Protein AF-A0A8S4BMF2-F1 (afdb_monomer)

Nearest PDB structures (foldseek):
  4xvi-assembly1_A  TM=9.694E-01  e=9.421E-15  Homo sapiens
  4xvl-assembly1_A  TM=9.703E-01  e=1.648E-14  Homo sapiens
  4xvk-assembly1_A  TM=9.754E-01  e=8.813E-14  Homo sapiens
  4xvm-assembly1_A  TM=9.542E-01  e=5.362E-14  Homo sapiens
  2xy7-assembly1_A  TM=9.551E-01  e=9.206E-10  Geobacillus stearothermophilus

Secondary structure (DSSP, 8-state):
---EEEEEEEEE-THHHHHHTTS--GGG--S---SS-HHHHHHHT----BPSS---SSS--------EEE-TT--EEE-TTTT-SSHHHHHHHHHHHHHHHHHHHHHHHHHHHHHHHHHHHHHSSS--EEEEEEETTEEEEEEEGGGHHHHHHHHHHHHHHTTEEGGGTEE-SSPPEEEEEEESSGGG-EE-PPP-

pLDDT: mean 71.67, std 24.54, range [22.42, 94.69]

InterPro domains:
  IPR001098 DNA-directed DNA polymerase, family A, palm domain [PF00476] (68-187)
  IPR001098 DNA-directed DNA polymerase, family A, palm domain [SM00482] (5-147)
  IPR002298 DNA polymerase A [PR00868] (67-78)
  IPR002298 DNA polymerase A [PR00868] (99-115)
  IPR002298 DNA polymerase A [PR00868] (130-143)
  IPR002298 DNA polymerase A [PTHR10133] (68-191)
  IPR043502 DNA/RNA polymerase superfamily [SSF56672] (67-189)

Structure (mmCIF, N/CA/C/O backbone):
data_AF-A0A8S4BMF2-F1
#
_entry.id   AF-A0A8S4BMF2-F1
#
loop_
_atom_site.group_PDB
_atom_site.id
_atom_site.type_symbol
_atom_site.label_atom_id
_atom_site.label_alt_id
_atom_site.label_comp_id
_atom_site.label_asym_id
_atom_site.label_entity_id
_atom_site.label_seq_id
_atom_site.pdbx_PDB_ins_code
_atom_site.Cartn_x
_atom_site.Cartn_y
_atom_site.Cartn_z
_atom_site.occupancy
_atom_site.B_iso_or_equiv
_atom_site.auth_seq_id
_atom_site.auth_comp_id
_atom_site.auth_asym_id
_atom_site.auth_atom_id
_atom_site.pdbx_PDB_model_num
ATOM 1 N N . MET A 1 1 ? -26.259 11.790 18.996 1.00 41.47 1 MET A N 1
ATOM 2 C CA . MET A 1 1 ? -25.241 11.862 17.927 1.00 41.47 1 MET A CA 1
ATOM 3 C C . MET A 1 1 ? -24.248 10.770 18.235 1.00 41.47 1 MET A C 1
ATOM 5 O O . MET A 1 1 ? -23.835 10.706 19.383 1.00 41.47 1 MET A O 1
ATOM 9 N N . LEU A 1 2 ? -23.964 9.876 17.291 1.00 53.25 2 LEU A N 1
ATOM 10 C CA . LEU A 1 2 ? -22.880 8.914 17.481 1.00 53.25 2 LEU A CA 1
ATOM 11 C C . LEU A 1 2 ? -21.578 9.716 17.474 1.00 53.25 2 LEU A C 1
ATOM 13 O O . LEU A 1 2 ? -21.369 10.536 16.577 1.00 53.25 2 LEU A O 1
ATOM 17 N N . GLU A 1 3 ? -20.780 9.576 18.526 1.00 78.44 3 GLU A N 1
ATOM 18 C CA . GLU A 1 3 ? -19.452 10.169 18.553 1.00 78.44 3 GLU A CA 1
ATOM 19 C C . GLU A 1 3 ? -18.523 9.301 17.705 1.00 78.44 3 GLU A C 1
ATOM 21 O O . GLU A 1 3 ? -18.436 8.088 17.904 1.00 78.44 3 GLU A O 1
ATOM 26 N N . ASN A 1 4 ? -17.858 9.934 16.740 1.00 82.25 4 ASN A N 1
ATOM 27 C CA . ASN A 1 4 ? -16.910 9.275 15.855 1.00 82.25 4 ASN A CA 1
ATOM 28 C C . ASN A 1 4 ? -15.485 9.718 16.189 1.00 82.25 4 ASN A C 1
ATOM 30 O O . ASN A 1 4 ? -15.237 10.858 16.604 1.00 82.25 4 ASN A O 1
ATOM 34 N N . SER A 1 5 ? -14.548 8.819 15.920 1.00 85.12 5 SER A N 1
ATOM 35 C CA . SER A 1 5 ? -13.113 9.045 16.001 1.00 85.12 5 SER A CA 1
ATOM 36 C C . SER A 1 5 ? -12.443 8.626 14.697 1.00 85.12 5 SER A C 1
ATOM 38 O O . SER A 1 5 ? -12.937 7.789 13.938 1.00 85.12 5 SER A O 1
ATOM 40 N N . TYR A 1 6 ? -11.289 9.220 14.428 1.00 87.25 6 TYR A N 1
ATOM 41 C CA . TYR A 1 6 ? -10.480 8.882 13.270 1.00 87.25 6 TYR A CA 1
ATOM 42 C C . TYR A 1 6 ? -9.471 7.794 13.623 1.00 87.25 6 TYR A C 1
ATOM 44 O O . TYR A 1 6 ? -8.856 7.860 14.686 1.00 87.25 6 TYR A O 1
ATOM 52 N N . VAL A 1 7 ? -9.263 6.836 12.718 1.00 83.25 7 VAL A N 1
ATOM 53 C CA . VAL A 1 7 ? -8.240 5.783 12.827 1.00 83.25 7 VAL A CA 1
ATOM 54 C C . VAL A 1 7 ? -7.275 5.886 11.646 1.00 83.25 7 VAL A C 1
ATOM 56 O O . VAL A 1 7 ? -7.704 5.942 10.492 1.00 83.25 7 VAL A O 1
ATOM 59 N N . TRP A 1 8 ? -5.975 5.912 11.944 1.00 82.50 8 TRP A N 1
ATOM 60 C CA . TRP A 1 8 ? -4.886 6.195 11.007 1.00 82.50 8 TRP A CA 1
ATOM 61 C C . TRP A 1 8 ? -3.801 5.112 11.046 1.00 82.50 8 TRP A C 1
ATOM 63 O O . TRP A 1 8 ? -2.830 5.238 11.798 1.00 82.50 8 TRP A O 1
ATOM 73 N N . PRO A 1 9 ? -3.944 4.016 10.286 1.00 78.81 9 PRO A N 1
ATOM 74 C CA . PRO A 1 9 ? -2.841 3.101 10.025 1.00 78.81 9 PRO A CA 1
ATOM 75 C C . PRO A 1 9 ? -1.790 3.698 9.075 1.00 78.81 9 PRO A C 1
ATOM 77 O O . PRO A 1 9 ? -2.123 4.272 8.034 1.00 78.81 9 PRO A O 1
ATOM 80 N N . SER A 1 10 ? -0.516 3.459 9.383 1.00 80.69 10 SER A N 1
ATOM 81 C CA . SER A 1 10 ? 0.629 3.765 8.520 1.00 80.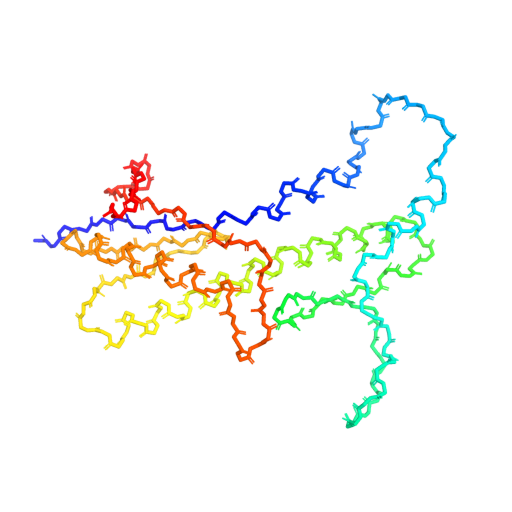69 10 SER A CA 1
ATOM 82 C C . SER A 1 10 ? 1.528 2.533 8.373 1.00 80.69 10 SER A C 1
ATOM 84 O O . SER A 1 10 ? 1.835 1.840 9.349 1.00 80.69 10 SER A O 1
ATOM 86 N N . LEU A 1 11 ? 1.915 2.211 7.133 1.00 73.69 11 LEU A N 1
ATOM 87 C CA . LEU A 1 11 ? 2.848 1.120 6.843 1.00 73.69 11 LEU A CA 1
ATOM 88 C C . LEU A 1 11 ? 4.284 1.605 7.015 1.00 73.69 11 LEU A C 1
ATOM 90 O O . LEU A 1 11 ? 4.800 2.355 6.189 1.00 73.69 11 LEU A O 1
ATOM 94 N N . GLU A 1 12 ? 4.996 1.076 8.009 1.00 63.88 12 GLU A N 1
ATOM 95 C CA . GLU A 1 12 ? 6.435 1.312 8.128 1.00 63.88 12 GLU A CA 1
ATOM 96 C C . GLU A 1 12 ? 7.193 0.421 7.137 1.00 63.88 12 GLU A C 1
ATOM 98 O O . GLU A 1 12 ? 7.782 -0.611 7.474 1.00 63.88 12 GLU A O 1
ATOM 103 N N . VAL A 1 13 ? 7.201 0.817 5.865 1.00 57.41 13 VAL A N 1
ATOM 104 C CA . VAL A 1 13 ? 7.993 0.117 4.856 1.00 57.41 13 VAL A CA 1
ATOM 105 C C . VAL A 1 13 ? 9.460 0.544 5.002 1.00 57.41 13 VAL A C 1
ATOM 107 O O . VAL A 1 13 ? 9.935 1.468 4.337 1.00 57.41 13 VAL A O 1
ATOM 110 N N . LEU A 1 14 ? 10.222 -0.191 5.825 1.00 49.47 14 LEU A N 1
ATOM 111 C CA . LEU A 1 14 ? 11.682 -0.039 6.038 1.00 49.47 14 LEU A CA 1
ATOM 112 C C . LEU A 1 14 ? 12.527 -0.049 4.742 1.00 49.47 14 LEU A C 1
ATOM 114 O O . LEU A 1 14 ? 13.730 0.225 4.757 1.00 49.47 14 LEU A O 1
ATOM 118 N N . LEU A 1 15 ? 11.905 -0.341 3.600 1.00 48.09 15 LEU A N 1
ATOM 119 C CA . LEU A 1 15 ? 12.511 -0.325 2.277 1.00 48.09 15 LEU A CA 1
ATOM 120 C C . LEU A 1 15 ? 12.999 1.075 1.864 1.00 48.09 15 LEU A C 1
ATOM 122 O O . LEU A 1 15 ? 13.952 1.155 1.097 1.00 48.09 15 LEU A O 1
ATOM 126 N N . TYR A 1 16 ? 12.417 2.170 2.370 1.00 46.66 16 TYR A N 1
ATOM 127 C CA . TYR A 1 16 ? 12.803 3.531 1.962 1.00 46.66 16 TYR A CA 1
ATOM 128 C C . TYR A 1 16 ? 14.200 3.952 2.459 1.00 46.66 16 TYR A C 1
ATOM 130 O O . TYR A 1 16 ? 15.009 4.453 1.668 1.00 46.66 16 TYR A O 1
ATOM 138 N N . SER A 1 17 ? 14.526 3.700 3.732 1.00 36.31 17 SER A N 1
ATOM 139 C CA . SER A 1 17 ? 15.773 4.174 4.363 1.00 36.31 17 SER A CA 1
ATOM 140 C C . SER A 1 17 ? 17.022 3.444 3.864 1.00 36.31 17 SER A C 1
ATOM 142 O O . SER A 1 17 ? 18.056 4.066 3.630 1.00 36.31 17 SER A O 1
ATOM 144 N N . PHE A 1 18 ? 16.930 2.135 3.613 1.00 34.88 18 PHE A N 1
ATOM 145 C CA . PHE A 1 18 ? 18.051 1.351 3.073 1.00 34.88 18 PHE A CA 1
ATOM 146 C C . PHE A 1 18 ? 18.427 1.764 1.636 1.00 34.88 18 PHE A C 1
ATOM 148 O O . PHE A 1 18 ? 19.550 1.555 1.166 1.00 34.88 18 PHE A O 1
ATOM 155 N N . TRP A 1 19 ? 17.471 2.348 0.913 1.00 41.62 19 TRP A N 1
ATOM 156 C CA . TRP A 1 19 ? 17.530 2.475 -0.536 1.00 41.62 19 TRP A CA 1
ATOM 157 C C . TRP A 1 19 ? 17.883 3.902 -0.981 1.00 41.62 19 TRP A C 1
ATOM 159 O O . TRP A 1 19 ? 18.748 4.072 -1.848 1.00 41.62 19 TRP A O 1
ATOM 169 N N . PHE A 1 20 ? 17.329 4.938 -0.339 1.00 37.53 20 PHE A N 1
ATOM 170 C CA . PHE A 1 20 ? 17.675 6.337 -0.643 1.00 37.53 20 PHE A CA 1
ATOM 171 C C . PHE A 1 20 ? 19.153 6.667 -0.367 1.00 37.53 20 PHE A C 1
ATOM 173 O O . PHE A 1 20 ? 19.752 7.464 -1.092 1.00 37.53 20 PHE A O 1
ATOM 180 N N . ASP A 1 21 ? 19.784 5.981 0.589 1.00 33.12 21 ASP A N 1
ATOM 181 C CA . ASP A 1 21 ? 21.208 6.153 0.910 1.00 33.12 21 ASP A CA 1
ATOM 182 C C . ASP A 1 21 ? 22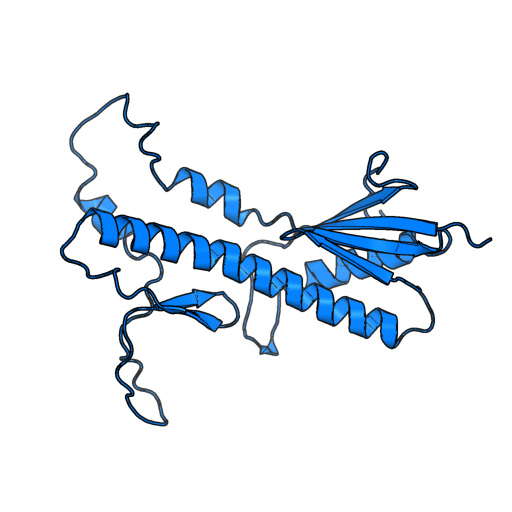.155 5.555 -0.158 1.00 33.12 21 ASP A C 1
ATOM 184 O O . ASP A 1 21 ? 23.345 5.881 -0.228 1.00 33.12 21 ASP A O 1
ATOM 188 N N . SER A 1 22 ? 21.631 4.709 -1.054 1.00 33.00 22 SER A N 1
ATOM 189 C CA . SER A 1 22 ? 22.401 4.070 -2.132 1.00 33.00 22 SER A CA 1
ATOM 190 C C . SER A 1 22 ? 22.455 4.889 -3.431 1.00 33.00 22 SER A C 1
ATOM 192 O O . SER A 1 22 ? 23.259 4.579 -4.319 1.00 33.00 22 SER A O 1
ATOM 194 N N . CYS A 1 23 ? 21.653 5.953 -3.555 1.00 30.00 23 CYS A N 1
ATOM 195 C CA . CYS A 1 23 ? 21.658 6.837 -4.718 1.00 30.00 23 CYS A CA 1
ATOM 196 C C . CYS A 1 23 ? 22.410 8.139 -4.387 1.00 30.00 23 CYS A C 1
ATOM 198 O O . CYS A 1 23 ? 21.915 8.950 -3.607 1.00 30.00 23 CYS A O 1
ATOM 200 N N . PRO A 1 24 ? 23.594 8.411 -4.975 1.00 30.22 24 PRO A N 1
ATOM 201 C CA . PRO A 1 24 ? 24.268 9.676 -4.735 1.00 30.22 24 PRO A CA 1
ATOM 202 C C . PRO A 1 24 ? 23.430 10.806 -5.347 1.00 30.22 24 PRO A C 1
ATOM 204 O O . PRO A 1 24 ? 23.275 10.916 -6.569 1.00 30.22 24 PRO A O 1
ATOM 207 N N . SER A 1 25 ? 22.869 11.651 -4.490 1.00 25.06 25 SER A N 1
ATOM 208 C CA . SER A 1 25 ? 22.363 12.960 -4.881 1.00 25.06 25 SER A CA 1
ATOM 209 C C . SER A 1 25 ? 23.521 13.803 -5.451 1.00 25.06 25 SER A C 1
ATOM 211 O O . SER A 1 25 ? 24.657 13.683 -4.976 1.00 25.06 25 SER A O 1
ATOM 213 N N . PRO A 1 26 ? 23.281 14.675 -6.453 1.00 29.30 26 PRO A N 1
ATOM 214 C CA . PRO A 1 26 ? 24.310 15.597 -6.956 1.00 29.30 26 PRO A CA 1
ATOM 215 C C . PRO A 1 26 ? 24.907 16.471 -5.840 1.00 29.30 26 PRO A C 1
ATOM 217 O O . PRO A 1 26 ? 26.074 16.848 -5.887 1.00 29.30 26 PRO A O 1
ATOM 220 N N . LEU A 1 27 ? 24.120 16.719 -4.791 1.00 28.41 27 LEU A N 1
ATOM 221 C CA . LEU A 1 27 ? 24.467 17.549 -3.641 1.00 28.41 27 LEU A CA 1
ATOM 222 C C . LEU A 1 27 ? 25.482 16.911 -2.673 1.00 28.41 27 LEU A C 1
ATOM 224 O O . LEU A 1 27 ? 26.035 17.620 -1.837 1.00 28.41 27 LEU A O 1
ATOM 228 N N . ARG A 1 28 ? 25.800 15.609 -2.789 1.00 28.58 28 ARG A N 1
ATOM 229 C CA . ARG A 1 28 ? 26.723 14.914 -1.860 1.00 28.58 28 ARG A CA 1
ATOM 230 C C . ARG A 1 28 ? 28.087 14.553 -2.461 1.00 28.58 28 ARG A C 1
ATOM 232 O O . ARG A 1 28 ? 28.791 13.696 -1.930 1.00 28.58 28 ARG A O 1
ATOM 239 N N . LEU A 1 29 ? 28.512 15.229 -3.534 1.00 27.50 29 LEU A N 1
ATOM 240 C CA . LEU A 1 29 ? 29.860 15.100 -4.111 1.00 27.50 29 LEU A CA 1
ATOM 241 C C . LEU A 1 29 ? 30.821 16.221 -3.671 1.00 27.50 29 LEU A C 1
ATOM 243 O O . LEU A 1 29 ? 31.528 16.822 -4.471 1.00 27.50 29 LEU A O 1
ATOM 247 N N . LYS A 1 30 ? 30.943 16.444 -2.361 1.00 31.64 30 LYS A N 1
ATOM 248 C CA . LYS A 1 30 ? 32.163 17.023 -1.777 1.00 31.64 30 LYS A CA 1
ATOM 249 C C . LYS A 1 30 ? 32.567 16.224 -0.543 1.00 31.64 30 LYS A C 1
ATOM 251 O O . LYS A 1 30 ? 32.231 16.600 0.571 1.00 31.64 30 LYS A O 1
ATOM 256 N N . LYS A 1 31 ? 33.303 15.125 -0.758 1.00 31.88 31 LYS A N 1
ATOM 257 C CA . LYS A 1 31 ? 34.533 14.743 -0.022 1.00 31.88 31 LYS A CA 1
ATOM 258 C C . LYS A 1 31 ? 34.932 13.278 -0.295 1.00 31.88 31 LYS A C 1
ATOM 260 O O . LYS A 1 31 ? 34.255 12.337 0.084 1.00 31.88 31 LYS A O 1
ATOM 265 N N . LYS A 1 32 ? 36.141 13.161 -0.860 1.00 29.62 32 LYS A N 1
ATOM 266 C CA . LYS A 1 32 ? 37.196 12.153 -0.625 1.00 29.62 32 LYS A CA 1
ATOM 267 C C . LYS A 1 32 ? 37.120 10.721 -1.223 1.00 29.62 32 LYS A C 1
ATOM 269 O O . LYS A 1 32 ? 36.311 9.878 -0.871 1.00 29.62 32 LYS A O 1
ATOM 274 N N . LYS A 1 33 ? 38.211 10.473 -1.974 1.00 30.55 33 LYS A N 1
ATOM 275 C CA . LYS A 1 33 ? 39.085 9.279 -2.094 1.00 30.55 33 LYS A CA 1
ATOM 276 C C . LYS A 1 33 ? 38.800 8.202 -3.167 1.00 30.55 33 LYS A C 1
ATOM 278 O O . LYS A 1 33 ? 38.098 7.217 -2.984 1.00 30.55 33 LYS A O 1
ATOM 283 N N . LYS A 1 34 ? 39.476 8.447 -4.303 1.00 34.03 34 LYS A N 1
ATOM 284 C CA . LYS A 1 34 ? 40.344 7.594 -5.153 1.00 34.03 34 LYS A CA 1
ATOM 285 C C . LYS A 1 34 ? 40.254 6.052 -5.046 1.00 34.03 34 LYS A C 1
ATOM 287 O O . LYS A 1 34 ? 40.495 5.454 -4.010 1.00 34.03 34 LYS A O 1
ATOM 292 N N . LYS A 1 35 ? 40.106 5.452 -6.240 1.00 34.47 35 LYS A N 1
ATOM 293 C CA . LYS A 1 35 ? 40.758 4.218 -6.740 1.00 34.47 35 LYS A CA 1
ATOM 294 C C . LYS A 1 35 ? 40.668 2.942 -5.870 1.00 34.47 35 LYS A C 1
ATOM 296 O O . LYS A 1 35 ? 41.677 2.439 -5.406 1.00 34.47 35 LYS A O 1
ATOM 301 N N . LYS A 1 36 ? 39.476 2.335 -5.781 1.00 29.64 36 LYS A N 1
ATOM 302 C CA . LYS A 1 36 ? 39.306 0.852 -5.715 1.00 29.64 36 LYS A CA 1
ATOM 303 C C . LYS A 1 36 ? 37.891 0.332 -6.044 1.00 29.64 36 LYS A C 1
ATOM 305 O O . LYS A 1 36 ? 37.659 -0.865 -6.066 1.00 29.64 36 LYS A O 1
ATOM 310 N N . LYS A 1 37 ? 36.940 1.209 -6.397 1.00 33.53 37 LYS A N 1
ATOM 311 C CA . LYS A 1 37 ? 35.506 0.877 -6.570 1.00 33.53 37 LYS A CA 1
ATOM 312 C C . LYS A 1 37 ? 35.044 0.518 -7.997 1.00 33.53 37 LYS A C 1
ATOM 314 O O . LYS A 1 37 ? 33.842 0.471 -8.238 1.00 33.53 37 LYS A O 1
ATOM 319 N N . LYS A 1 38 ? 35.934 0.293 -8.976 1.00 29.44 38 LYS A N 1
ATOM 320 C CA . LYS A 1 38 ? 35.500 0.080 -10.382 1.00 29.44 38 LYS A CA 1
ATOM 321 C C . LYS A 1 38 ? 34.983 -1.345 -10.661 1.00 29.44 38 LYS A C 1
ATOM 323 O O . LYS A 1 38 ? 34.037 -1.488 -11.428 1.00 29.44 38 LYS A O 1
ATOM 328 N N . LYS A 1 39 ? 35.529 -2.381 -10.006 1.00 27.36 39 LYS A N 1
ATOM 329 C CA . LYS A 1 39 ? 35.047 -3.775 -10.149 1.00 27.36 39 LYS A CA 1
ATOM 330 C C . LYS A 1 39 ? 33.807 -4.068 -9.292 1.00 27.36 39 LYS A C 1
ATOM 332 O O . LYS A 1 39 ? 32.910 -4.778 -9.729 1.00 27.36 39 LYS A O 1
ATOM 337 N N . GLU A 1 40 ? 33.697 -3.434 -8.129 1.00 30.44 40 GLU A N 1
ATOM 338 C CA . GLU A 1 40 ? 32.581 -3.642 -7.198 1.00 30.44 40 GLU A CA 1
ATOM 339 C C . GLU A 1 40 ? 31.310 -2.875 -7.601 1.00 30.44 40 GLU A C 1
ATOM 341 O O . GLU A 1 40 ? 30.202 -3.394 -7.472 1.00 30.44 40 GLU A O 1
ATOM 346 N N . LYS A 1 41 ? 31.456 -1.698 -8.235 1.00 31.36 41 LYS A N 1
ATOM 347 C CA . LYS A 1 41 ? 30.330 -0.991 -8.876 1.00 31.36 41 LYS A CA 1
ATOM 348 C C . LYS A 1 41 ? 29.705 -1.781 -10.032 1.00 31.36 41 LYS A C 1
ATOM 350 O O . LYS A 1 41 ? 28.499 -1.684 -10.222 1.00 31.36 41 LYS A O 1
ATOM 355 N N . LYS A 1 42 ? 30.486 -2.578 -10.778 1.00 29.23 42 LYS A N 1
ATOM 356 C CA . LYS A 1 42 ? 29.949 -3.449 -11.842 1.00 29.23 42 LYS A CA 1
ATOM 357 C C . LYS A 1 42 ? 29.157 -4.636 -11.279 1.00 29.23 42 LYS A C 1
ATOM 359 O O . LYS A 1 42 ? 28.154 -5.004 -11.875 1.00 29.23 42 LYS A O 1
ATOM 364 N N . LYS A 1 43 ? 29.549 -5.192 -10.124 1.00 28.44 43 LYS A N 1
ATOM 365 C CA . LYS A 1 43 ? 28.799 -6.281 -9.466 1.00 28.44 43 LYS A CA 1
ATOM 366 C C . LYS A 1 43 ? 27.510 -5.802 -8.781 1.00 28.44 43 LYS A C 1
ATOM 368 O O . LYS A 1 43 ? 26.524 -6.526 -8.822 1.00 28.44 43 LYS A O 1
ATOM 373 N N . LYS A 1 44 ? 27.478 -4.579 -8.230 1.00 32.34 44 LYS A N 1
ATOM 374 C CA . LYS A 1 44 ? 26.271 -3.996 -7.600 1.00 32.34 44 LYS A CA 1
ATOM 375 C C . LYS A 1 44 ? 25.225 -3.447 -8.582 1.00 32.34 44 LYS A C 1
ATOM 377 O O . LYS A 1 44 ? 24.094 -3.223 -8.179 1.00 32.34 44 LYS A O 1
ATOM 382 N N . LYS A 1 45 ? 25.560 -3.280 -9.868 1.00 33.84 45 LYS A N 1
ATOM 383 C CA . LYS A 1 45 ? 24.609 -2.875 -10.925 1.00 33.84 45 LYS A CA 1
ATOM 384 C C . LYS A 1 45 ? 23.800 -4.044 -11.518 1.00 33.84 45 LYS A C 1
ATOM 386 O O . LYS A 1 45 ? 23.204 -3.896 -12.575 1.00 33.84 45 LYS A O 1
ATOM 391 N N . LYS A 1 46 ? 23.745 -5.200 -10.845 1.00 34.41 46 LYS A N 1
ATOM 392 C CA . LYS A 1 46 ? 22.708 -6.223 -11.066 1.00 34.41 46 LYS A CA 1
ATOM 393 C C . LYS A 1 46 ? 21.486 -5.881 -10.211 1.00 34.41 46 LYS A C 1
ATOM 395 O O . LYS A 1 46 ? 21.132 -6.611 -9.296 1.00 34.41 46 LYS A O 1
ATOM 400 N N . MET A 1 47 ? 20.909 -4.710 -10.440 1.00 38.06 47 MET A N 1
ATOM 401 C CA . MET A 1 47 ? 19.711 -4.273 -9.735 1.00 38.06 47 MET A CA 1
ATOM 402 C C . MET A 1 47 ? 18.543 -4.533 -10.672 1.00 38.06 47 MET A C 1
ATOM 404 O O . MET A 1 47 ? 18.465 -3.882 -11.702 1.00 38.06 47 MET A O 1
ATOM 408 N N . CYS A 1 48 ? 17.766 -5.570 -10.358 1.00 41.94 48 CYS A N 1
ATOM 409 C CA . CYS A 1 48 ? 16.492 -5.992 -10.947 1.00 41.94 48 CYS A CA 1
ATOM 410 C C . CYS A 1 48 ? 16.065 -5.282 -12.249 1.00 41.94 48 CYS A C 1
ATOM 412 O O . CYS A 1 48 ? 15.056 -4.585 -12.279 1.00 41.94 48 CYS A O 1
ATOM 414 N N . PHE A 1 49 ? 16.805 -5.483 -13.339 1.00 40.56 49 PHE A N 1
ATOM 415 C CA . PHE A 1 49 ? 16.291 -5.229 -14.680 1.00 40.56 49 PHE A CA 1
ATOM 416 C C . PHE A 1 49 ? 15.773 -6.565 -15.196 1.00 40.56 49 PHE A C 1
ATOM 418 O O . PHE A 1 49 ? 16.557 -7.473 -15.475 1.00 40.56 49 PHE A O 1
ATOM 425 N N . VAL A 1 50 ? 14.450 -6.707 -15.261 1.00 40.31 50 VAL A N 1
ATOM 426 C CA . VAL A 1 50 ? 13.819 -7.836 -15.948 1.00 40.31 50 VAL A CA 1
ATOM 427 C C . VAL A 1 50 ? 13.892 -7.514 -17.439 1.00 40.31 50 VAL A C 1
ATOM 429 O O . VAL A 1 50 ? 13.426 -6.467 -17.881 1.00 40.31 50 VAL A O 1
ATOM 432 N N . GLY A 1 51 ? 14.617 -8.354 -18.176 1.00 36.69 51 GLY A N 1
ATOM 433 C CA . GLY A 1 51 ? 15.090 -8.060 -19.524 1.00 36.69 51 GLY A CA 1
ATOM 434 C C . GLY A 1 51 ? 14.003 -7.862 -20.584 1.00 36.69 51 GLY A C 1
ATOM 435 O O . GLY A 1 51 ? 12.824 -8.159 -20.399 1.00 36.69 51 GLY A O 1
ATOM 436 N N . ARG A 1 52 ? 14.460 -7.414 -21.758 1.00 43.12 52 ARG A N 1
ATOM 437 C CA . ARG A 1 52 ? 13.823 -7.674 -23.059 1.00 43.12 52 ARG A CA 1
ATOM 438 C C . ARG A 1 52 ? 13.668 -9.205 -23.164 1.00 43.12 52 ARG A C 1
ATOM 440 O O . ARG A 1 52 ? 14.674 -9.890 -23.029 1.00 43.12 52 ARG A O 1
ATOM 447 N N . LYS A 1 53 ? 12.435 -9.723 -23.273 1.00 32.16 53 LYS A N 1
ATOM 448 C CA . LYS A 1 53 ? 12.073 -11.160 -23.197 1.00 32.16 53 LYS A CA 1
ATOM 449 C C . LYS A 1 53 ? 13.185 -12.125 -23.666 1.00 32.16 53 LYS A C 1
ATOM 451 O O . LYS A 1 53 ? 13.453 -12.181 -24.856 1.00 32.16 53 LYS A O 1
ATOM 456 N N . GLU A 1 54 ? 13.673 -12.967 -22.754 1.00 32.88 54 GLU A N 1
ATOM 457 C CA . GLU A 1 54 ? 13.993 -14.384 -22.999 1.00 32.88 54 GLU A CA 1
ATOM 458 C C . GLU A 1 54 ? 13.710 -15.181 -21.711 1.00 32.88 54 GLU A C 1
ATOM 460 O O . GLU A 1 54 ? 14.598 -15.529 -20.940 1.00 32.88 54 GLU A O 1
ATOM 465 N N . THR A 1 55 ? 12.434 -15.467 -21.454 1.00 25.78 55 THR A N 1
ATOM 466 C CA . THR A 1 55 ? 12.019 -16.577 -20.586 1.00 25.78 55 THR A CA 1
ATOM 467 C C . THR A 1 55 ? 11.349 -17.615 -21.475 1.00 25.78 55 THR A C 1
ATOM 469 O O . THR A 1 55 ? 10.198 -17.483 -21.885 1.00 25.78 55 THR A O 1
ATOM 472 N N . LYS A 1 56 ? 12.117 -18.643 -21.841 1.00 26.23 56 LYS A N 1
ATOM 473 C CA . LYS A 1 56 ? 11.672 -19.783 -22.643 1.00 26.23 56 LYS A CA 1
ATOM 474 C C . LYS A 1 56 ? 10.941 -20.780 -21.740 1.00 26.23 56 LYS A C 1
ATOM 476 O O . LYS A 1 56 ? 11.525 -21.786 -21.368 1.00 26.23 56 LYS A O 1
ATOM 481 N N . GLN A 1 57 ? 9.683 -20.519 -21.390 1.00 26.20 57 GLN A N 1
ATOM 482 C CA . GLN A 1 57 ? 8.758 -21.553 -20.906 1.00 26.20 57 GLN A CA 1
ATOM 483 C C . GLN A 1 57 ? 7.320 -21.223 -21.341 1.00 26.20 57 GLN A C 1
ATOM 485 O O . GLN A 1 57 ? 6.730 -20.255 -20.885 1.00 26.20 57 GLN A O 1
ATOM 490 N N . ARG A 1 58 ? 6.828 -22.051 -22.277 1.00 27.08 58 ARG A N 1
ATOM 491 C CA . ARG A 1 58 ? 5.432 -22.355 -22.660 1.00 27.08 58 ARG A CA 1
ATOM 492 C C . ARG A 1 58 ? 4.434 -21.181 -22.742 1.00 27.08 58 ARG A C 1
ATOM 494 O O . ARG A 1 58 ? 3.873 -20.766 -21.741 1.00 27.08 58 ARG A O 1
ATOM 501 N N . GLY A 1 59 ? 4.099 -20.789 -23.977 1.00 25.66 59 GLY A N 1
ATOM 502 C CA . GLY A 1 59 ? 2.832 -20.117 -24.308 1.00 25.66 59 GLY A CA 1
ATOM 503 C C . GLY A 1 59 ? 2.936 -18.651 -24.753 1.00 25.66 59 GLY A C 1
ATOM 504 O O . GLY A 1 59 ? 3.009 -17.749 -23.934 1.00 25.66 59 GLY A O 1
ATOM 505 N N . SER A 1 60 ? 2.838 -18.446 -26.069 1.00 22.42 60 SER A N 1
ATOM 506 C CA . SER A 1 60 ? 2.454 -17.216 -26.790 1.00 22.42 60 SER A CA 1
ATOM 507 C C . SER A 1 60 ? 3.383 -15.984 -26.867 1.00 22.42 60 SER A C 1
ATOM 509 O O . SER A 1 60 ? 3.555 -15.185 -25.950 1.00 22.42 60 SER A O 1
ATOM 511 N N . MET A 1 61 ? 3.873 -15.825 -28.105 1.00 22.48 61 MET A N 1
ATOM 512 C CA . MET A 1 61 ? 4.089 -14.627 -28.932 1.00 22.48 61 MET A CA 1
ATOM 513 C C . MET A 1 61 ? 4.885 -13.429 -28.376 1.00 22.48 61 MET A C 1
ATOM 515 O O . MET A 1 61 ? 4.555 -12.734 -27.409 1.00 22.48 61 MET A O 1
ATOM 519 N N . ALA A 1 62 ? 5.975 -13.153 -29.092 1.00 33.03 62 ALA A N 1
ATOM 520 C CA . ALA A 1 62 ? 6.720 -11.912 -29.046 1.00 33.03 62 ALA A CA 1
ATOM 521 C C . ALA A 1 62 ? 5.865 -10.779 -29.631 1.00 33.03 62 ALA A C 1
ATOM 523 O O . ALA A 1 62 ? 5.459 -10.828 -30.785 1.00 33.03 62 ALA A O 1
ATOM 524 N N . VAL A 1 63 ? 5.629 -9.742 -28.832 1.00 29.70 63 VAL A N 1
ATOM 525 C CA . VAL A 1 63 ? 5.214 -8.423 -29.314 1.00 29.70 63 VAL A CA 1
ATOM 526 C C . VAL A 1 63 ? 6.333 -7.487 -28.871 1.00 29.70 63 VAL A C 1
ATOM 528 O O . VAL A 1 63 ? 6.809 -7.603 -27.741 1.00 29.70 63 VAL A O 1
ATOM 531 N N . GLY A 1 64 ? 6.861 -6.668 -29.777 1.00 41.22 64 GLY A N 1
ATOM 532 C CA . GLY A 1 64 ? 8.127 -5.952 -29.605 1.00 41.22 64 GLY A CA 1
ATOM 533 C C . GLY A 1 64 ? 8.089 -4.851 -28.547 1.00 41.22 64 GLY A C 1
ATOM 534 O O . GLY A 1 64 ? 7.832 -3.700 -28.873 1.00 41.22 64 GLY A O 1
ATOM 535 N N . VAL A 1 65 ? 8.384 -5.166 -27.282 1.00 44.25 65 VAL A N 1
ATOM 536 C CA . VAL A 1 65 ? 8.245 -4.182 -26.196 1.00 44.25 65 VAL A CA 1
ATOM 537 C C . VAL A 1 65 ? 9.590 -3.803 -25.583 1.00 44.25 65 VAL A C 1
ATOM 539 O O . VAL A 1 65 ? 10.379 -4.667 -25.203 1.00 44.25 65 VAL A O 1
ATOM 542 N N . GLY A 1 66 ? 9.836 -2.494 -25.488 1.00 60.66 66 GLY A N 1
ATOM 543 C CA . GLY A 1 66 ? 11.016 -1.900 -24.860 1.00 60.66 66 GLY A CA 1
ATOM 544 C C . GLY A 1 66 ? 11.194 -2.273 -23.385 1.00 60.66 66 GLY A C 1
ATOM 545 O O . GLY A 1 66 ? 10.374 -2.972 -22.780 1.00 60.66 66 GLY A O 1
ATOM 546 N N . TRP A 1 67 ? 12.293 -1.798 -22.803 1.00 77.75 67 TRP A N 1
ATOM 547 C CA . TRP A 1 67 ? 12.690 -2.114 -21.435 1.00 77.75 67 TRP A CA 1
ATOM 548 C C . TRP A 1 67 ? 11.623 -1.754 -20.403 1.00 77.75 67 TRP A C 1
ATOM 550 O O . TRP A 1 67 ? 10.921 -0.748 -20.529 1.00 77.75 67 TRP A O 1
ATOM 560 N N . TYR A 1 68 ? 11.495 -2.579 -19.366 1.00 85.19 68 TYR A N 1
ATOM 561 C CA . TYR A 1 68 ? 10.522 -2.367 -18.305 1.00 85.19 68 TYR A CA 1
ATOM 562 C C . TYR A 1 68 ? 11.010 -2.895 -16.960 1.00 85.19 68 TYR A C 1
ATOM 564 O O . TYR A 1 68 ? 11.949 -3.681 -16.876 1.00 85.19 68 TYR A O 1
ATOM 572 N N . VAL A 1 69 ? 10.331 -2.457 -15.908 1.00 86.31 69 VAL A N 1
ATOM 573 C CA . VAL A 1 69 ? 10.469 -2.978 -14.548 1.00 86.31 69 VAL A CA 1
ATOM 574 C C . VAL A 1 69 ? 9.101 -3.355 -13.994 1.00 86.31 69 VAL A C 1
ATOM 576 O O . VAL A 1 69 ? 8.076 -2.860 -14.474 1.00 86.31 69 VAL A O 1
ATOM 579 N N . LEU A 1 70 ? 9.097 -4.248 -13.009 1.00 87.12 70 LEU A N 1
ATOM 580 C CA . LEU A 1 70 ? 7.902 -4.758 -12.345 1.00 87.12 70 LEU A CA 1
ATOM 581 C C . LEU A 1 70 ? 7.935 -4.392 -10.857 1.00 87.12 70 LEU A C 1
ATOM 583 O O . LEU A 1 70 ? 9.012 -4.348 -10.261 1.00 87.12 70 LEU A O 1
ATOM 587 N N . SER A 1 71 ? 6.771 -4.144 -10.266 1.00 88.81 71 SER A N 1
ATOM 588 C CA . SER A 1 71 ? 6.584 -4.157 -8.811 1.00 88.81 71 SER A CA 1
ATOM 589 C C . SER A 1 71 ? 6.461 -5.596 -8.279 1.00 88.81 71 SER A C 1
ATOM 591 O O . SER A 1 71 ? 6.421 -6.546 -9.067 1.00 88.81 71 SER A O 1
ATOM 593 N N . ILE A 1 72 ? 6.362 -5.774 -6.955 1.00 85.38 72 ILE A N 1
ATOM 594 C CA . ILE A 1 72 ? 6.200 -7.105 -6.337 1.00 85.38 72 ILE A CA 1
ATOM 595 C C . ILE A 1 72 ? 4.931 -7.844 -6.788 1.00 85.38 72 ILE A C 1
ATOM 597 O O . ILE A 1 72 ? 4.956 -9.065 -6.853 1.00 85.38 72 ILE A O 1
ATOM 601 N N . MET A 1 73 ? 3.855 -7.129 -7.143 1.00 86.50 73 MET A N 1
ATOM 602 C CA . MET A 1 73 ? 2.608 -7.731 -7.645 1.00 86.50 73 MET A CA 1
ATOM 603 C C . MET A 1 73 ? 2.530 -7.738 -9.179 1.00 86.50 73 MET A C 1
ATOM 605 O O . MET A 1 73 ? 1.469 -7.948 -9.758 1.00 86.50 73 MET A O 1
ATOM 609 N N . GLY A 1 74 ? 3.648 -7.486 -9.869 1.00 85.88 74 GLY A N 1
ATOM 610 C CA . GLY A 1 74 ? 3.735 -7.618 -11.325 1.00 85.88 74 GLY A CA 1
ATOM 611 C C . GLY A 1 74 ? 3.239 -6.413 -12.129 1.00 85.88 74 GLY A C 1
ATOM 612 O O . GLY A 1 74 ? 3.159 -6.493 -13.358 1.00 85.88 74 GLY A O 1
ATOM 613 N N . ARG A 1 75 ? 2.958 -5.265 -11.498 1.00 89.19 75 ARG A N 1
ATOM 614 C CA . ARG A 1 75 ? 2.612 -4.037 -12.228 1.00 89.19 75 ARG A CA 1
ATOM 615 C C . ARG A 1 75 ? 3.823 -3.524 -12.996 1.00 89.19 75 ARG A C 1
ATOM 617 O O . ARG A 1 75 ? 4.914 -3.388 -12.448 1.00 89.19 75 ARG A O 1
ATOM 624 N N . ARG A 1 76 ? 3.629 -3.199 -14.274 1.00 89.88 76 ARG A N 1
ATOM 625 C CA . ARG A 1 76 ? 4.710 -2.853 -15.204 1.00 89.88 76 ARG A CA 1
ATOM 626 C C . ARG A 1 76 ? 4.890 -1.346 -15.373 1.00 89.88 76 ARG A C 1
ATOM 628 O O . ARG A 1 76 ? 3.924 -0.632 -15.625 1.00 89.88 76 ARG A O 1
ATOM 635 N N . ARG A 1 77 ? 6.145 -0.883 -15.367 1.00 88.69 77 ARG A N 1
ATOM 636 C CA . ARG A 1 77 ? 6.544 0.439 -15.877 1.00 88.69 77 ARG A CA 1
ATOM 637 C C . ARG A 1 77 ? 7.534 0.288 -17.018 1.00 88.69 77 ARG A C 1
ATOM 639 O O . ARG A 1 77 ? 8.608 -0.283 -16.846 1.00 88.69 77 ARG A O 1
ATOM 646 N N . THR A 1 78 ? 7.182 0.821 -18.180 1.00 90.44 78 THR A N 1
ATOM 647 C CA . THR A 1 78 ? 8.071 0.900 -19.342 1.00 90.44 78 THR A CA 1
ATOM 648 C C . THR A 1 78 ? 9.061 2.049 -19.188 1.00 90.44 78 THR A C 1
ATOM 650 O O . THR A 1 78 ? 8.697 3.141 -18.755 1.00 90.44 78 THR A O 1
ATOM 653 N N . LEU A 1 79 ? 10.312 1.805 -19.561 1.00 87.19 79 LEU A N 1
ATOM 654 C CA . LEU A 1 79 ? 11.422 2.748 -19.467 1.00 87.19 79 LEU A CA 1
ATOM 655 C C . LEU A 1 79 ? 12.170 2.770 -20.804 1.00 87.19 79 LEU A C 1
ATOM 657 O O . LEU A 1 79 ? 13.227 2.151 -20.926 1.00 87.19 79 LEU A O 1
ATOM 661 N N . PRO A 1 80 ? 11.632 3.469 -21.817 1.00 86.06 80 PRO A N 1
ATOM 662 C CA . PRO A 1 80 ? 12.203 3.456 -23.163 1.00 86.06 80 PRO A CA 1
ATOM 663 C C . PRO A 1 80 ? 13.630 4.018 -23.213 1.00 86.06 80 PRO A C 1
ATOM 665 O O . PRO A 1 80 ? 14.400 3.618 -24.069 1.00 86.06 80 PRO A O 1
ATOM 668 N N . ASN A 1 81 ? 14.002 4.892 -22.271 1.00 86.88 81 ASN A N 1
ATOM 669 C CA . ASN A 1 81 ? 15.290 5.593 -22.266 1.00 86.88 81 ASN A CA 1
ATOM 670 C C . ASN A 1 81 ? 16.404 4.881 -21.477 1.00 86.88 81 ASN A C 1
ATOM 672 O O . ASN A 1 81 ? 17.466 5.468 -21.266 1.00 86.88 81 ASN A O 1
ATOM 676 N N . ILE A 1 82 ? 16.192 3.653 -20.989 1.00 82.44 82 ILE A N 1
ATOM 677 C CA . ILE A 1 82 ? 17.185 2.980 -20.130 1.00 82.44 82 ILE A CA 1
ATOM 678 C C . ILE A 1 82 ? 18.461 2.574 -20.886 1.00 82.44 82 ILE A C 1
ATOM 680 O O . ILE A 1 82 ? 19.528 2.466 -20.286 1.00 82.44 82 ILE A O 1
ATOM 684 N N . ASP A 1 83 ? 18.366 2.370 -22.197 1.00 82.69 83 ASP A N 1
ATOM 685 C CA . ASP A 1 83 ? 19.485 2.083 -23.095 1.00 82.69 83 ASP A CA 1
ATOM 686 C C . ASP A 1 83 ? 19.883 3.298 -23.943 1.00 82.69 83 ASP A C 1
ATOM 688 O O . ASP A 1 83 ? 20.705 3.170 -24.850 1.00 82.69 83 ASP A O 1
ATOM 692 N N . SER A 1 84 ? 19.364 4.487 -23.610 1.00 84.00 84 SER A N 1
ATOM 693 C CA . SER A 1 84 ? 19.679 5.711 -24.340 1.00 84.00 84 SER A CA 1
ATOM 694 C C . SER A 1 84 ? 21.195 5.980 -24.348 1.00 84.00 84 SER A C 1
ATOM 696 O O . SER A 1 84 ? 21.869 5.810 -23.316 1.00 84.00 84 SER A O 1
ATOM 698 N N . PRO A 1 85 ? 21.761 6.406 -25.497 1.00 83.94 85 PRO A N 1
ATOM 699 C CA . PRO A 1 85 ? 23.145 6.867 -25.568 1.00 83.94 85 PRO A CA 1
ATOM 700 C C . PRO A 1 85 ? 23.346 8.169 -24.779 1.00 83.94 85 PRO A C 1
ATOM 702 O O . PRO A 1 85 ? 24.452 8.422 -24.296 1.00 83.94 85 PRO A O 1
ATOM 705 N N . ASP A 1 86 ? 22.280 8.955 -24.592 1.00 91.25 86 ASP A N 1
ATOM 706 C CA . ASP A 1 86 ? 22.288 10.144 -23.749 1.00 91.25 86 ASP A CA 1
ATOM 707 C C . ASP A 1 86 ? 22.430 9.746 -22.273 1.00 91.25 86 ASP A C 1
ATOM 709 O O . ASP A 1 86 ? 21.595 9.051 -21.680 1.00 91.25 86 ASP A O 1
ATOM 713 N N . TRP A 1 87 ? 23.520 10.210 -21.667 1.00 85.38 87 TRP A N 1
ATOM 714 C CA . TRP A 1 87 ? 23.840 9.928 -20.274 1.00 85.38 87 TRP A CA 1
ATOM 715 C C . TRP A 1 87 ? 22.765 10.428 -19.298 1.00 85.38 87 TRP A C 1
ATOM 717 O O . TRP A 1 87 ? 22.447 9.725 -18.336 1.00 85.38 87 TRP A O 1
ATOM 727 N N . GLY A 1 88 ? 22.219 11.623 -19.522 1.00 88.62 88 GLY A N 1
ATOM 728 C CA . GLY A 1 88 ? 21.206 12.237 -18.667 1.00 88.62 88 GLY A CA 1
ATOM 729 C C . GLY A 1 88 ? 19.894 11.461 -18.700 1.00 88.62 88 GLY A C 1
ATOM 730 O O . GLY A 1 88 ? 19.385 11.076 -17.642 1.00 88.62 88 GLY A O 1
ATOM 731 N N . LEU A 1 89 ? 19.404 11.144 -19.903 1.00 85.38 89 LEU A N 1
ATOM 732 C CA . LEU A 1 89 ? 18.177 10.358 -20.086 1.00 85.38 89 LEU A CA 1
ATOM 733 C C . LEU A 1 89 ? 18.304 8.960 -19.477 1.00 85.38 89 LEU A C 1
ATOM 735 O O . LEU A 1 89 ? 17.400 8.505 -18.769 1.00 85.38 89 LEU A O 1
ATOM 739 N N . ARG A 1 90 ? 19.454 8.305 -19.668 1.00 84.50 90 ARG A N 1
ATOM 740 C CA . ARG A 1 90 ? 19.719 6.997 -19.063 1.00 84.50 90 ARG A CA 1
ATOM 741 C C . ARG A 1 90 ? 19.746 7.059 -17.538 1.00 84.50 90 ARG A C 1
ATOM 743 O O . ARG A 1 90 ? 19.131 6.226 -16.878 1.00 84.50 90 ARG A O 1
ATOM 750 N N . MET A 1 91 ? 20.422 8.050 -16.955 1.00 80.38 91 MET A N 1
ATOM 751 C CA . MET A 1 91 ? 20.478 8.221 -15.497 1.00 80.38 91 MET A CA 1
ATOM 752 C C . MET A 1 91 ? 19.101 8.503 -14.888 1.00 80.38 91 MET A C 1
ATOM 754 O O . MET A 1 91 ? 18.798 8.018 -13.795 1.00 80.38 91 MET A O 1
ATOM 758 N N . GLN A 1 92 ? 18.260 9.271 -15.581 1.00 82.69 92 GLN A N 1
ATOM 759 C CA . GLN A 1 92 ? 16.882 9.510 -15.164 1.00 82.69 92 GLN A CA 1
ATOM 760 C C . GLN A 1 92 ? 16.057 8.219 -15.220 1.00 82.69 92 GLN A C 1
ATOM 762 O O . GLN A 1 92 ? 15.362 7.906 -14.254 1.00 82.69 92 GLN A O 1
ATOM 767 N N . ALA A 1 93 ? 16.171 7.443 -16.303 1.00 82.62 93 ALA A N 1
ATOM 768 C CA . ALA A 1 93 ? 15.492 6.157 -16.438 1.00 82.62 93 ALA A CA 1
ATOM 769 C C . ALA A 1 93 ? 15.935 5.156 -15.354 1.00 82.62 93 ALA A C 1
ATOM 771 O O . ALA A 1 93 ? 15.086 4.484 -14.770 1.00 82.62 93 ALA A O 1
ATOM 772 N N . GLU A 1 94 ? 17.231 5.113 -15.014 1.00 81.88 94 GLU A N 1
ATOM 773 C CA . GLU A 1 94 ? 17.750 4.297 -13.905 1.00 81.88 94 GLU A CA 1
ATOM 774 C C . GLU A 1 94 ? 17.104 4.698 -12.565 1.00 81.88 94 GLU A C 1
ATOM 776 O O . GLU A 1 94 ? 16.658 3.829 -11.819 1.00 81.88 94 GLU A O 1
ATOM 781 N N . ARG A 1 95 ? 16.980 6.001 -12.270 1.00 83.50 95 ARG A N 1
ATOM 782 C CA . ARG A 1 95 ? 16.308 6.491 -11.047 1.00 83.50 95 ARG A CA 1
ATOM 783 C C . ARG A 1 95 ? 14.816 6.162 -11.025 1.00 83.50 95 ARG A C 1
ATOM 785 O O . ARG A 1 95 ? 14.278 5.801 -9.983 1.00 83.50 95 ARG A O 1
ATOM 792 N N . GLN A 1 96 ? 14.143 6.272 -12.167 1.00 82.75 96 GLN A N 1
ATOM 793 C CA . GLN A 1 96 ? 12.724 5.939 -12.271 1.00 82.75 96 GLN A CA 1
ATOM 794 C C . GLN A 1 96 ? 12.466 4.444 -12.081 1.00 82.75 96 GLN A C 1
ATOM 796 O O . GLN A 1 96 ? 11.498 4.091 -11.415 1.00 82.75 96 GLN A O 1
ATOM 801 N N . ALA A 1 97 ? 13.322 3.581 -12.640 1.00 84.31 97 ALA A N 1
ATOM 802 C CA . ALA A 1 97 ? 13.242 2.127 -12.479 1.00 84.31 97 ALA A CA 1
ATOM 803 C C . ALA A 1 97 ? 13.208 1.739 -11.006 1.00 84.31 97 ALA A C 1
ATOM 805 O O . ALA A 1 97 ? 12.314 1.059 -10.516 1.00 84.31 97 ALA A O 1
ATOM 806 N N . VAL A 1 98 ? 14.196 2.268 -10.314 1.00 79.56 98 VAL A N 1
ATOM 807 C CA . VAL A 1 98 ? 14.444 2.124 -8.897 1.00 79.56 98 VAL A CA 1
ATOM 808 C C . VAL A 1 98 ? 13.267 2.590 -8.049 1.00 79.56 98 VAL A C 1
ATOM 810 O O . VAL A 1 98 ? 12.736 1.815 -7.254 1.00 79.56 98 VAL A O 1
ATOM 813 N N . ASN A 1 99 ? 12.832 3.835 -8.257 1.00 82.62 99 ASN A N 1
ATOM 814 C CA . ASN A 1 99 ? 11.758 4.417 -7.465 1.00 82.62 99 ASN A CA 1
ATOM 815 C C . ASN A 1 99 ? 10.465 3.645 -7.706 1.00 82.62 99 ASN A C 1
ATOM 817 O O . ASN A 1 99 ? 9.730 3.374 -6.766 1.00 82.62 99 ASN A O 1
ATOM 821 N N . PHE A 1 100 ? 10.219 3.225 -8.948 1.00 86.81 100 PHE A N 1
ATOM 822 C CA . PHE A 1 100 ? 9.040 2.444 -9.282 1.00 86.81 100 PHE A CA 1
ATOM 823 C C . PHE A 1 100 ? 9.009 1.085 -8.583 1.00 86.81 100 PHE A C 1
ATOM 825 O O . PHE A 1 100 ? 7.948 0.693 -8.114 1.00 86.81 100 PHE A O 1
ATOM 832 N N . VAL A 1 101 ? 10.133 0.373 -8.475 1.00 84.50 101 VAL A N 1
ATOM 833 C CA . VAL A 1 101 ? 10.147 -0.916 -7.764 1.00 84.50 101 VAL A CA 1
ATOM 834 C C . VAL A 1 101 ? 9.779 -0.721 -6.292 1.00 84.50 101 VAL A C 1
ATOM 836 O O . VAL A 1 101 ? 8.964 -1.476 -5.778 1.00 84.50 101 VAL A O 1
ATOM 839 N N . VAL A 1 102 ? 10.312 0.301 -5.621 1.00 81.19 102 VAL A N 1
ATOM 840 C CA . VAL A 1 102 ? 10.030 0.559 -4.195 1.00 81.19 102 VAL A CA 1
ATOM 841 C C . VAL A 1 102 ? 8.617 1.117 -3.999 1.00 81.19 102 VAL A C 1
ATOM 843 O O . VAL A 1 102 ? 7.778 0.485 -3.363 1.00 81.19 102 VAL A O 1
ATOM 846 N N . GLN A 1 103 ? 8.330 2.274 -4.600 1.00 84.19 103 GLN A N 1
ATOM 847 C CA . GLN A 1 103 ? 7.059 2.989 -4.446 1.00 84.19 103 GLN A CA 1
ATOM 848 C C . GLN A 1 103 ? 5.899 2.207 -5.049 1.00 84.19 103 GLN A C 1
ATOM 850 O O . GLN A 1 103 ? 4.797 2.192 -4.513 1.00 84.19 103 GLN A O 1
ATOM 855 N N . GLY A 1 104 ? 6.144 1.552 -6.185 1.00 87.81 104 GLY A N 1
ATOM 856 C CA . GLY A 1 104 ? 5.132 0.757 -6.849 1.00 87.81 104 GLY A CA 1
ATOM 857 C C . GLY A 1 104 ? 4.723 -0.439 -6.002 1.00 87.81 104 GLY A C 1
ATOM 858 O O . GLY A 1 104 ? 3.536 -0.680 -5.836 1.00 87.81 104 GLY A O 1
ATOM 859 N N . SER A 1 105 ? 5.694 -1.120 -5.397 1.00 86.62 105 SER A N 1
ATOM 860 C CA . SER A 1 105 ? 5.421 -2.253 -4.512 1.00 86.62 105 SER A CA 1
ATOM 861 C C . SER A 1 105 ? 4.721 -1.836 -3.219 1.00 86.62 105 SER A C 1
ATOM 863 O O . SER A 1 105 ? 3.785 -2.510 -2.805 1.00 86.62 105 SER A O 1
ATOM 865 N N . ALA A 1 106 ? 5.111 -0.705 -2.621 1.00 86.00 106 ALA A N 1
ATOM 866 C CA . ALA A 1 106 ? 4.412 -0.151 -1.460 1.00 86.00 106 ALA A CA 1
ATOM 867 C C . ALA A 1 106 ? 2.951 0.208 -1.792 1.00 86.00 106 ALA A C 1
ATOM 869 O O . ALA A 1 106 ? 2.039 -0.158 -1.057 1.00 86.00 106 ALA A O 1
ATOM 870 N N . ALA A 1 107 ? 2.717 0.845 -2.945 1.00 88.12 107 ALA A N 1
ATOM 871 C CA . ALA A 1 107 ? 1.368 1.169 -3.406 1.00 88.12 107 ALA A CA 1
ATOM 872 C C . ALA A 1 107 ? 0.521 -0.083 -3.677 1.00 88.12 107 ALA A C 1
ATOM 874 O O . ALA A 1 107 ? -0.685 -0.065 -3.447 1.00 88.12 107 ALA A O 1
ATOM 875 N N . ASP A 1 108 ? 1.134 -1.163 -4.164 1.00 90.38 108 ASP A N 1
ATOM 876 C CA . ASP A 1 108 ? 0.429 -2.420 -4.399 1.00 90.38 108 ASP A CA 1
ATOM 877 C C . ASP A 1 108 ? 0.004 -3.076 -3.068 1.00 90.38 108 ASP A C 1
ATOM 879 O O . ASP A 1 108 ? -1.150 -3.477 -2.936 1.00 90.38 108 ASP A O 1
ATOM 883 N N . LEU A 1 109 ? 0.882 -3.106 -2.053 1.00 89.75 109 LEU A N 1
ATOM 884 C CA . LEU A 1 109 ? 0.538 -3.587 -0.703 1.00 89.75 109 LEU A CA 1
ATOM 885 C C . LEU A 1 109 ? -0.572 -2.752 -0.065 1.00 89.75 109 LEU A C 1
ATOM 887 O O . LEU A 1 109 ? -1.544 -3.310 0.435 1.00 89.75 109 LEU A O 1
ATOM 891 N N . CYS A 1 110 ? -0.461 -1.423 -0.130 1.00 90.62 110 CYS A N 1
ATOM 892 C CA . CYS A 1 110 ? -1.470 -0.518 0.415 1.00 90.62 110 CYS A CA 1
ATOM 893 C C . CYS A 1 110 ? -2.841 -0.761 -0.235 1.00 90.62 110 CYS A C 1
ATOM 895 O O . CYS A 1 110 ? -3.843 -0.908 0.458 1.00 90.62 110 CYS A O 1
ATOM 897 N N . LYS A 1 111 ? -2.894 -0.920 -1.564 1.00 91.88 111 LYS A N 1
ATOM 898 C CA . LYS A 1 111 ? -4.151 -1.238 -2.260 1.00 91.88 111 LYS A CA 1
ATOM 899 C C . LYS A 1 111 ? -4.714 -2.605 -1.888 1.00 91.88 111 LYS A C 1
ATOM 901 O O . LYS A 1 111 ? -5.928 -2.731 -1.754 1.00 91.88 111 LYS A O 1
ATOM 906 N N . MET A 1 112 ? -3.865 -3.614 -1.705 1.00 92.19 112 MET A N 1
ATOM 907 C CA . MET A 1 112 ? -4.326 -4.919 -1.228 1.00 92.19 112 MET A CA 1
ATOM 908 C C . MET A 1 112 ? -4.910 -4.832 0.181 1.00 92.19 112 MET A C 1
ATOM 910 O O . MET A 1 112 ? -5.984 -5.384 0.412 1.00 92.19 112 MET A O 1
ATOM 914 N N . ALA A 1 113 ? -4.271 -4.081 1.084 1.00 92.81 113 ALA A N 1
ATOM 915 C CA . ALA A 1 113 ? -4.809 -3.810 2.417 1.00 92.81 113 ALA A CA 1
ATOM 916 C C . ALA A 1 113 ? -6.180 -3.142 2.337 1.00 92.81 113 ALA A C 1
ATOM 918 O O . ALA A 1 113 ? -7.124 -3.607 2.968 1.00 92.81 113 ALA A O 1
ATOM 919 N N . MET A 1 114 ? -6.309 -2.095 1.517 1.00 93.25 114 MET A N 1
ATOM 920 C CA . MET A 1 114 ? -7.577 -1.388 1.325 1.00 93.25 114 MET A CA 1
ATOM 921 C C . MET A 1 114 ? -8.695 -2.335 0.886 1.00 93.25 114 MET A C 1
ATOM 923 O O . MET A 1 114 ? -9.781 -2.291 1.454 1.00 93.25 114 MET A O 1
ATOM 927 N N . ILE A 1 115 ? -8.435 -3.203 -0.099 1.00 93.44 115 ILE A N 1
ATOM 928 C CA . ILE A 1 115 ? -9.434 -4.155 -0.605 1.00 93.44 115 ILE A CA 1
ATOM 929 C C . ILE A 1 115 ? -9.813 -5.175 0.476 1.00 93.44 115 ILE A C 1
ATOM 931 O O . ILE A 1 115 ? -10.997 -5.449 0.664 1.00 93.44 115 ILE A O 1
ATOM 935 N N . GLN A 1 116 ? -8.835 -5.730 1.198 1.00 93.38 116 GLN A N 1
ATOM 936 C CA . GLN A 1 116 ? -9.105 -6.713 2.251 1.00 93.38 116 GLN A CA 1
ATOM 937 C C . GLN A 1 116 ? -9.897 -6.107 3.414 1.00 93.38 116 GLN A C 1
ATOM 939 O O . GLN A 1 116 ? -10.913 -6.675 3.806 1.00 93.38 116 GLN A O 1
ATOM 944 N N . ILE A 1 117 ? -9.492 -4.933 3.908 1.00 93.88 117 ILE A N 1
ATOM 945 C CA . ILE A 1 117 ? -10.204 -4.224 4.981 1.00 93.88 117 ILE A CA 1
ATOM 946 C C . ILE A 1 117 ? -11.622 -3.873 4.525 1.00 93.88 117 ILE A C 1
ATOM 948 O O . ILE A 1 117 ? -12.576 -4.131 5.253 1.00 93.88 117 ILE A O 1
ATOM 952 N N . PHE A 1 118 ? -11.781 -3.347 3.306 1.00 93.12 118 PHE A N 1
ATOM 953 C CA . PHE A 1 118 ? -13.097 -3.018 2.760 1.00 93.12 118 PHE A CA 1
ATOM 954 C C . PHE A 1 118 ? -14.020 -4.241 2.711 1.00 93.12 118 PHE A C 1
ATOM 956 O O . PHE A 1 118 ? -15.175 -4.151 3.125 1.00 93.12 118 PHE A O 1
ATOM 963 N N . ASN A 1 119 ? -13.515 -5.391 2.255 1.00 92.75 119 ASN A N 1
ATOM 964 C CA . ASN A 1 119 ? -14.294 -6.627 2.205 1.00 92.75 119 ASN A CA 1
ATOM 965 C C . ASN A 1 119 ? -14.668 -7.132 3.606 1.00 92.75 119 ASN A C 1
ATOM 967 O O . ASN A 1 119 ? -15.807 -7.550 3.811 1.00 92.75 119 ASN A O 1
ATOM 971 N N . LEU A 1 120 ? -13.744 -7.071 4.571 1.00 91.50 120 LEU A N 1
ATOM 972 C CA . LEU A 1 120 ? -14.005 -7.469 5.959 1.00 91.50 120 LEU A CA 1
ATOM 973 C C . LEU A 1 120 ? -15.093 -6.594 6.590 1.00 91.50 120 LEU A C 1
ATOM 975 O O . LEU A 1 120 ? -16.073 -7.120 7.107 1.00 91.50 120 LEU A O 1
ATOM 979 N N . VAL A 1 121 ? -14.971 -5.271 6.461 1.00 90.25 121 VAL A N 1
ATOM 980 C CA . VAL A 1 121 ? -15.961 -4.318 6.987 1.00 90.25 121 VAL A CA 1
ATOM 981 C C . VAL A 1 121 ? -17.317 -4.499 6.304 1.00 90.25 121 VAL A C 1
ATOM 983 O O . VAL A 1 121 ? -18.336 -4.520 6.981 1.00 90.25 121 VAL A O 1
ATOM 986 N N . SER A 1 122 ? -17.340 -4.696 4.981 1.00 88.00 122 SER A N 1
ATOM 987 C CA . SER A 1 122 ? -18.589 -4.840 4.212 1.00 88.00 122 SER A CA 1
ATOM 988 C C . SER A 1 122 ? -19.337 -6.149 4.482 1.00 88.00 122 SER A C 1
ATOM 990 O O . SER A 1 122 ? -20.541 -6.219 4.254 1.00 88.00 122 SER A O 1
ATOM 992 N N . THR A 1 123 ? -18.634 -7.200 4.911 1.00 88.75 123 THR A N 1
ATOM 993 C CA . THR A 1 123 ? -19.234 -8.515 5.209 1.00 88.75 123 THR A CA 1
ATOM 994 C C . THR A 1 123 ? -19.588 -8.685 6.684 1.00 88.75 123 THR A C 1
ATOM 996 O O . THR A 1 123 ? -20.437 -9.511 7.016 1.00 88.75 123 THR A O 1
ATOM 999 N N . SER A 1 124 ? -18.972 -7.901 7.568 1.00 83.06 124 SER A N 1
ATOM 1000 C CA . SER A 1 124 ? -19.279 -7.874 8.996 1.00 83.06 124 SER A CA 1
ATOM 1001 C C . SER A 1 124 ? -20.427 -6.912 9.318 1.00 83.06 124 SER A C 1
ATOM 1003 O O . SER A 1 124 ? -20.554 -5.858 8.705 1.00 83.06 124 SER A O 1
ATOM 1005 N N . SER A 1 125 ? -21.235 -7.221 10.334 1.00 77.44 125 SER A N 1
ATOM 1006 C CA . SER A 1 125 ? -22.192 -6.254 10.899 1.00 77.44 125 SER A CA 1
ATOM 1007 C C . SER A 1 125 ? -21.522 -5.210 11.807 1.00 77.44 125 SER A C 1
ATOM 1009 O O . SER A 1 125 ? -22.135 -4.202 12.143 1.00 77.44 125 SER A O 1
ATOM 1011 N N . SER A 1 126 ? -20.287 -5.474 12.244 1.00 77.50 126 SER A N 1
ATOM 1012 C CA . SER A 1 126 ? -19.456 -4.635 13.111 1.00 77.50 126 SER A CA 1
ATOM 1013 C C . SER A 1 126 ? -18.000 -5.118 13.011 1.00 77.50 126 SER A C 1
ATOM 1015 O O . SER A 1 126 ? -17.796 -6.336 12.992 1.00 77.50 126 SER A O 1
ATOM 1017 N N . PRO A 1 127 ? -16.987 -4.232 13.034 1.00 78.00 127 PRO A N 1
ATOM 1018 C CA . PRO A 1 127 ? -17.071 -2.776 13.195 1.00 78.00 127 PRO A CA 1
ATOM 1019 C C . PRO A 1 127 ? -17.553 -2.048 11.932 1.00 78.00 127 PRO A C 1
ATOM 1021 O O . PRO A 1 127 ? -17.243 -2.448 10.812 1.00 78.00 127 PRO A O 1
ATOM 1024 N N . SER A 1 128 ? -18.284 -0.948 12.120 1.00 83.75 128 SER A N 1
ATOM 1025 C CA . SER A 1 128 ? -18.633 -0.018 11.049 1.00 83.75 128 SER A CA 1
ATOM 1026 C C . SER A 1 128 ? -17.521 1.020 10.904 1.00 83.75 128 SER A C 1
ATOM 1028 O O . SER A 1 128 ? -17.151 1.708 11.854 1.00 83.75 128 SER A O 1
ATOM 1030 N N . ALA A 1 129 ? -16.938 1.104 9.713 1.00 90.19 129 ALA A N 1
ATOM 1031 C CA . ALA A 1 129 ? -15.866 2.045 9.432 1.00 90.19 129 ALA A CA 1
ATOM 1032 C C . ALA A 1 129 ? -15.982 2.564 8.005 1.00 90.19 129 ALA A C 1
ATOM 1034 O O . ALA A 1 129 ? -16.260 1.813 7.066 1.00 90.19 129 ALA A O 1
ATOM 1035 N N . ARG A 1 130 ? -15.730 3.859 7.831 1.00 90.81 130 ARG A N 1
ATOM 1036 C CA . ARG A 1 130 ? -15.733 4.515 6.527 1.00 90.81 130 ARG A CA 1
ATOM 1037 C C . ARG A 1 130 ? -14.327 4.964 6.177 1.00 90.81 130 ARG A C 1
ATOM 1039 O O . ARG A 1 130 ? -13.732 5.771 6.882 1.00 90.81 130 ARG A O 1
ATOM 1046 N N . LEU A 1 131 ? -13.809 4.487 5.049 1.00 93.56 131 LEU A N 1
ATOM 1047 C CA . LEU A 1 131 ? -12.574 5.020 4.482 1.00 93.56 131 LEU A CA 1
ATOM 1048 C C . LEU A 1 131 ? -12.822 6.452 3.983 1.00 93.56 131 LEU A C 1
ATOM 1050 O O . LEU A 1 131 ? -13.665 6.665 3.109 1.00 93.56 131 LEU A O 1
ATOM 1054 N N . LEU A 1 132 ? -12.086 7.420 4.527 1.00 92.75 132 LEU A N 1
ATOM 1055 C CA . LEU A 1 132 ? -12.178 8.829 4.142 1.00 92.75 132 LEU A CA 1
ATOM 1056 C C . LEU A 1 132 ? -11.117 9.216 3.117 1.00 92.75 132 LEU A C 1
ATOM 1058 O O . LEU A 1 132 ? -11.425 9.892 2.136 1.00 92.75 132 LEU A O 1
ATOM 1062 N N . ALA A 1 133 ? -9.869 8.808 3.346 1.00 91.81 133 ALA A N 1
ATOM 1063 C CA . ALA A 1 133 ? -8.751 9.195 2.498 1.00 91.81 133 ALA A CA 1
ATOM 1064 C C . ALA A 1 133 ? -7.643 8.139 2.477 1.00 91.81 133 ALA A C 1
ATOM 1066 O O . ALA A 1 133 ? -7.468 7.366 3.417 1.00 91.81 133 ALA A O 1
ATOM 1067 N N . GLN A 1 134 ? -6.873 8.152 1.390 1.00 90.00 134 GLN A N 1
ATOM 1068 C CA . GLN A 1 134 ? -5.633 7.399 1.235 1.00 90.00 134 GLN A CA 1
ATOM 1069 C C . GLN A 1 134 ? -4.514 8.387 0.896 1.00 90.00 134 GLN A C 1
ATOM 1071 O O . GLN A 1 134 ? -4.602 9.110 -0.100 1.00 90.00 134 GLN A O 1
ATOM 1076 N N . LEU A 1 135 ? -3.461 8.411 1.709 1.00 84.69 135 LEU A N 1
ATOM 1077 C CA . LEU A 1 135 ? -2.313 9.303 1.559 1.00 84.69 135 LEU A CA 1
ATOM 1078 C C . LEU A 1 135 ? -1.053 8.451 1.475 1.00 84.69 135 LEU A C 1
ATOM 1080 O O . LEU A 1 135 ? -0.535 7.990 2.480 1.00 84.69 135 LEU A O 1
ATOM 1084 N N . HIS A 1 136 ? -0.571 8.223 0.253 1.00 81.62 136 HIS A N 1
ATOM 1085 C CA . HIS A 1 136 ? 0.548 7.316 -0.018 1.00 81.62 136 HIS A CA 1
ATOM 1086 C C . HIS A 1 136 ? 0.322 5.901 0.547 1.00 81.62 136 HIS A C 1
ATOM 1088 O O . HIS A 1 136 ? -0.422 5.121 -0.049 1.00 81.62 136 HIS A O 1
ATOM 1094 N N . ASP A 1 137 ? 1.001 5.569 1.636 1.00 78.56 137 ASP A N 1
ATOM 1095 C CA . ASP A 1 137 ? 0.991 4.306 2.368 1.00 78.56 137 ASP A CA 1
ATOM 1096 C C . ASP A 1 137 ? 0.145 4.353 3.652 1.00 78.56 137 ASP A C 1
ATOM 1098 O O . ASP A 1 137 ? 0.111 3.378 4.404 1.00 78.56 137 ASP A O 1
ATOM 1102 N N . GLU A 1 138 ? -0.593 5.445 3.853 1.00 85.56 138 GLU A N 1
ATOM 1103 C CA . GLU A 1 138 ? -1.456 5.687 5.006 1.00 85.56 138 GLU A CA 1
ATOM 1104 C C . GLU A 1 138 ? -2.934 5.698 4.609 1.00 85.56 138 GLU A C 1
ATOM 1106 O O . GLU A 1 138 ? -3.310 6.155 3.519 1.00 85.56 138 GLU A O 1
ATOM 1111 N N . LEU A 1 139 ? -3.785 5.201 5.506 1.00 91.62 139 LEU A N 1
ATOM 1112 C CA . LEU A 1 139 ? -5.237 5.189 5.330 1.00 91.62 139 LEU A CA 1
ATOM 1113 C C . LEU A 1 139 ? -5.883 5.957 6.477 1.00 91.62 139 LEU A C 1
ATOM 1115 O O . LEU A 1 139 ? -5.488 5.796 7.624 1.00 91.62 139 LEU A O 1
ATOM 1119 N N . LEU A 1 140 ? -6.896 6.761 6.171 1.00 93.31 140 LEU A N 1
ATOM 1120 C CA . LEU A 1 140 ? -7.684 7.484 7.161 1.00 93.31 140 LEU A CA 1
ATOM 1121 C C . LEU A 1 140 ? -9.106 6.937 7.162 1.00 93.31 140 LEU A C 1
ATOM 1123 O O . LEU A 1 140 ? -9.810 7.023 6.151 1.00 93.31 140 LEU A O 1
ATOM 1127 N N . TYR A 1 141 ? -9.535 6.435 8.313 1.00 94.69 141 TYR A N 1
ATOM 1128 C CA . TYR A 1 141 ? -10.887 5.946 8.542 1.00 94.69 141 TYR A CA 1
ATOM 1129 C C . TYR A 1 141 ? -11.625 6.817 9.550 1.00 94.69 141 TYR A C 1
ATOM 1131 O O . TYR A 1 141 ? -11.026 7.335 10.488 1.00 94.69 141 TYR A O 1
ATOM 1139 N N . GLU A 1 142 ? -12.931 6.931 9.364 1.00 93.88 142 GLU A N 1
ATOM 1140 C CA . GLU A 1 142 ? -13.884 7.376 10.375 1.00 93.88 142 GLU A CA 1
ATOM 1141 C C . GLU A 1 142 ? -14.581 6.147 10.956 1.00 93.88 142 GLU A C 1
ATOM 1143 O O . GLU A 1 142 ? -15.064 5.292 10.207 1.00 93.88 142 GLU A O 1
ATOM 1148 N N . VAL A 1 143 ? -14.597 6.047 12.281 1.00 93.44 143 VAL A N 1
ATOM 1149 C CA . VAL A 1 143 ? -15.084 4.883 13.025 1.00 93.44 143 VAL A CA 1
ATOM 1150 C C . VAL A 1 143 ? -15.896 5.382 14.212 1.00 93.44 143 VAL A C 1
ATOM 1152 O O . VAL A 1 143 ? -15.552 6.401 14.810 1.00 93.44 143 VAL A O 1
ATOM 1155 N N . GLU A 1 144 ? -16.964 4.673 14.565 1.00 91.81 144 GLU A N 1
ATOM 1156 C CA . GLU A 1 144 ? -17.681 4.942 15.813 1.00 91.81 144 GLU A CA 1
ATOM 1157 C C . GLU A 1 144 ? -16.739 4.729 17.010 1.00 91.81 144 GLU A C 1
ATOM 1159 O O . GLU A 1 144 ? -15.980 3.758 17.040 1.00 91.81 144 GLU A O 1
ATOM 1164 N N . ASP A 1 145 ? -16.784 5.613 18.007 1.00 90.00 145 ASP A N 1
ATOM 1165 C CA . ASP A 1 145 ? -15.902 5.562 19.182 1.00 90.00 145 ASP A CA 1
ATOM 1166 C C . ASP A 1 145 ? -15.862 4.187 19.859 1.00 90.00 145 ASP A C 1
ATOM 1168 O O . ASP A 1 145 ? -14.794 3.688 20.216 1.00 90.00 145 ASP A O 1
ATOM 1172 N N . SER A 1 146 ? -17.032 3.555 19.992 1.00 90.75 146 SER A N 1
ATOM 1173 C CA . SER A 1 146 ? -17.212 2.236 20.608 1.00 90.75 146 SER A CA 1
ATOM 1174 C C . SER A 1 146 ? -16.480 1.111 19.858 1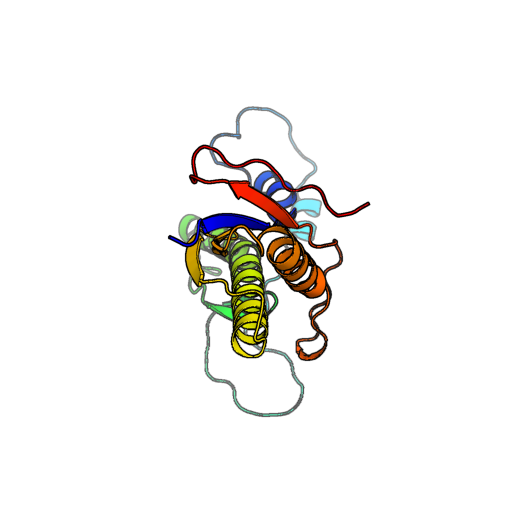.00 90.75 146 SER A C 1
ATOM 1176 O O . SER A 1 146 ? -16.272 0.028 20.403 1.00 90.75 146 SER A O 1
ATOM 1178 N N . GLN A 1 147 ? -16.072 1.366 18.611 1.00 92.25 147 GLN A N 1
ATOM 1179 C CA . GLN A 1 147 ? -15.485 0.404 17.683 1.00 92.25 147 GLN A CA 1
ATOM 1180 C C . GLN A 1 147 ? -14.029 0.728 17.308 1.00 92.25 147 GLN A C 1
ATOM 1182 O O . GLN A 1 147 ? -13.427 -0.018 16.533 1.00 92.25 147 GLN A O 1
ATOM 1187 N N . VAL A 1 148 ? -13.431 1.791 17.857 1.00 92.25 148 VAL A N 1
ATOM 1188 C CA . VAL A 1 148 ? -12.062 2.227 17.517 1.00 92.25 148 VAL A CA 1
ATOM 1189 C C . VAL A 1 148 ? -11.028 1.131 17.770 1.00 92.25 148 VAL A C 1
ATOM 1191 O O . VAL A 1 148 ? -10.269 0.786 16.867 1.00 92.25 148 VAL A O 1
ATOM 1194 N N . GLU A 1 149 ? -11.005 0.558 18.972 1.00 91.88 149 GLU A N 1
ATOM 1195 C CA . GLU A 1 149 ? -10.058 -0.497 19.353 1.00 91.88 149 GLU A CA 1
ATOM 1196 C C . GLU A 1 149 ? -10.206 -1.782 18.516 1.00 91.88 149 GLU A C 1
ATOM 1198 O O . GLU A 1 149 ? -9.203 -2.225 17.940 1.00 91.88 149 GLU A O 1
ATOM 1203 N N . PRO A 1 150 ? -11.411 -2.380 18.368 1.00 92.38 150 PRO A N 1
ATOM 1204 C CA . PRO A 1 150 ? -11.562 -3.582 17.551 1.00 92.38 150 PRO A CA 1
ATOM 1205 C C . PRO A 1 150 ? -11.258 -3.314 16.074 1.00 92.38 150 PRO A C 1
ATOM 1207 O O . PRO A 1 150 ? -10.643 -4.156 15.415 1.00 92.38 150 PRO A O 1
ATOM 1210 N N . PHE A 1 151 ? -11.618 -2.138 15.549 1.00 93.38 151 PHE A N 1
ATOM 1211 C CA . PHE A 1 151 ? -11.278 -1.773 14.178 1.00 93.38 151 PHE A CA 1
ATOM 1212 C C . PHE A 1 151 ? -9.768 -1.577 13.991 1.00 93.38 151 PHE A C 1
ATOM 1214 O O . PHE A 1 151 ? -9.202 -2.087 13.025 1.00 93.38 151 PHE A O 1
ATOM 1221 N N . ALA A 1 152 ? -9.086 -0.912 14.926 1.00 93.25 152 ALA A N 1
ATOM 1222 C CA . ALA A 1 152 ? -7.635 -0.740 14.889 1.00 93.25 152 ALA A CA 1
ATOM 1223 C C . ALA A 1 152 ? -6.895 -2.090 14.899 1.00 93.25 152 ALA A C 1
ATOM 1225 O O . ALA A 1 152 ? -5.947 -2.280 14.131 1.00 93.25 152 ALA A O 1
ATOM 1226 N N . ALA A 1 153 ? -7.349 -3.049 15.713 1.00 92.38 153 ALA A N 1
ATOM 1227 C CA . ALA A 1 153 ? -6.799 -4.405 15.743 1.00 92.38 153 ALA A CA 1
ATOM 1228 C C . ALA A 1 153 ? -7.036 -5.164 14.422 1.00 92.38 153 ALA A C 1
ATOM 1230 O O . ALA A 1 153 ? -6.120 -5.814 13.904 1.00 92.38 153 ALA A O 1
ATOM 1231 N N . LEU A 1 154 ? -8.237 -5.045 13.842 1.00 92.94 154 LEU A N 1
ATOM 1232 C CA . LEU A 1 154 ? -8.572 -5.628 12.539 1.00 92.94 154 LEU A CA 1
ATOM 1233 C C . LEU A 1 154 ? -7.680 -5.062 11.431 1.00 92.94 154 LEU A C 1
ATOM 1235 O O . LEU A 1 154 ? -7.098 -5.819 10.655 1.00 92.94 154 LEU A O 1
ATOM 1239 N N . VAL A 1 155 ? -7.534 -3.739 11.369 1.00 93.88 155 VAL A N 1
ATOM 1240 C CA . VAL A 1 155 ? -6.708 -3.069 10.359 1.00 93.88 155 VAL A CA 1
ATOM 1241 C C . VAL A 1 155 ? -5.243 -3.474 10.495 1.00 93.88 155 VAL A C 1
ATOM 1243 O O . VAL A 1 155 ? -4.637 -3.866 9.497 1.00 93.88 155 VAL A O 1
ATOM 12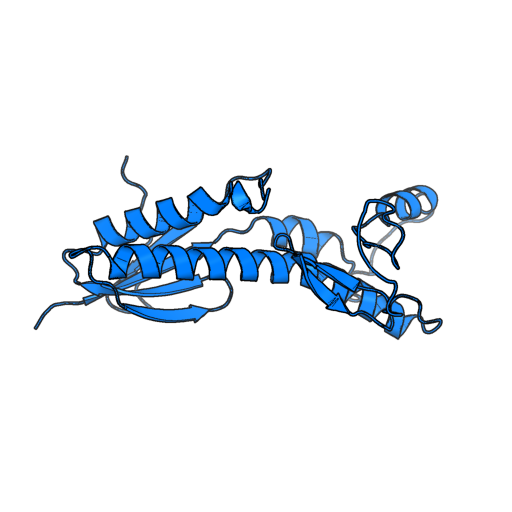46 N N . ARG A 1 156 ? -4.688 -3.445 11.716 1.00 93.12 156 ARG A N 1
ATOM 1247 C CA . ARG A 1 156 ? -3.300 -3.856 11.979 1.00 93.12 156 ARG A CA 1
ATOM 1248 C C . ARG A 1 156 ? -3.055 -5.288 11.513 1.00 93.12 156 ARG A C 1
ATOM 1250 O O . ARG A 1 156 ? -2.209 -5.506 10.654 1.00 93.12 156 ARG A O 1
ATOM 1257 N N . SER A 1 157 ? -3.841 -6.243 12.011 1.00 92.88 157 SER A N 1
ATOM 1258 C CA . SER A 1 157 ? -3.681 -7.662 11.661 1.00 92.88 157 SER A CA 1
ATOM 1259 C C . SER A 1 157 ? -3.828 -7.918 10.158 1.00 92.88 157 SER A C 1
ATOM 1261 O O . SER A 1 157 ? -3.022 -8.644 9.574 1.00 92.88 157 SER A O 1
ATOM 1263 N N . THR A 1 158 ? -4.797 -7.268 9.504 1.00 92.94 158 THR A N 1
ATOM 1264 C CA . THR A 1 158 ? -5.004 -7.390 8.054 1.00 92.94 158 THR A CA 1
ATOM 1265 C C . THR A 1 158 ? -3.787 -6.887 7.282 1.00 92.94 158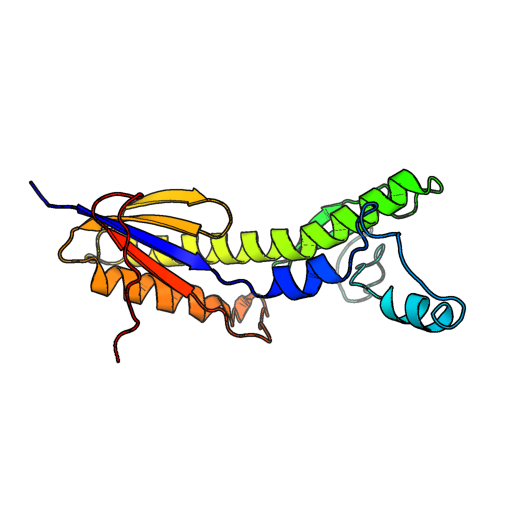 THR A C 1
ATOM 1267 O O . THR A 1 158 ? -3.272 -7.583 6.409 1.00 92.94 158 THR A O 1
ATOM 1270 N N . MET A 1 159 ? -3.280 -5.701 7.621 1.00 91.94 159 MET A N 1
ATOM 1271 C CA . MET A 1 159 ? -2.140 -5.095 6.932 1.00 91.94 159 MET A CA 1
ATOM 1272 C C . MET A 1 159 ? -0.829 -5.856 7.168 1.00 91.94 159 MET A C 1
ATOM 1274 O O . MET A 1 159 ? -0.048 -6.018 6.230 1.00 91.94 159 MET A O 1
ATOM 1278 N N . GLU A 1 160 ? -0.594 -6.361 8.380 1.00 91.94 160 GLU A N 1
ATOM 1279 C CA . GLU A 1 160 ? 0.590 -7.169 8.704 1.00 91.94 160 GLU A CA 1
ATOM 1280 C C . GLU A 1 160 ? 0.548 -8.546 8.019 1.00 91.94 160 GLU A C 1
ATOM 1282 O O . GLU A 1 160 ? 1.580 -9.039 7.558 1.00 91.94 160 GLU A O 1
ATOM 1287 N N . SER A 1 161 ? -0.646 -9.131 7.837 1.00 91.88 161 SER A N 1
ATOM 1288 C CA . SER A 1 161 ? -0.814 -10.414 7.134 1.00 91.88 161 SER A CA 1
ATOM 1289 C C . SER A 1 161 ? -0.326 -10.383 5.678 1.00 91.88 161 SER A C 1
ATOM 1291 O O . SER A 1 161 ? 0.134 -11.399 5.156 1.00 91.88 161 SER A O 1
ATOM 1293 N N . LEU A 1 162 ? -0.312 -9.202 5.043 1.00 90.56 162 LEU A N 1
ATOM 1294 C CA . LEU A 1 162 ? 0.188 -9.004 3.675 1.00 90.56 162 LEU A CA 1
ATOM 1295 C C . LEU A 1 162 ? 1.689 -9.270 3.516 1.00 90.56 162 LEU A C 1
ATOM 1297 O O . LEU A 1 162 ? 2.207 -9.240 2.396 1.00 90.56 162 LEU A O 1
ATOM 1301 N N . GLN A 1 163 ? 2.402 -9.546 4.610 1.00 87.12 163 GLN A N 1
ATOM 1302 C CA . GLN A 1 163 ? 3.761 -10.071 4.558 1.00 87.12 163 GLN A CA 1
ATOM 1303 C C . GLN A 1 163 ? 3.833 -11.368 3.732 1.00 87.12 163 GLN A C 1
ATOM 1305 O O . GLN A 1 163 ? 4.850 -11.625 3.072 1.00 87.12 163 GLN A O 1
ATOM 1310 N N . HIS A 1 164 ? 2.753 -12.154 3.742 1.00 87.06 164 HIS A N 1
ATOM 1311 C CA . HIS A 1 164 ? 2.623 -13.412 3.021 1.00 87.06 164 HIS A CA 1
ATOM 1312 C C . HIS A 1 164 ? 1.330 -13.421 2.197 1.00 87.06 164 HIS A C 1
ATOM 1314 O O . HIS A 1 164 ? 0.228 -13.408 2.733 1.00 87.06 164 HIS A O 1
ATOM 1320 N N . ILE A 1 165 ? 1.464 -13.440 0.870 1.00 85.75 165 ILE A N 1
ATOM 1321 C CA . ILE A 1 165 ? 0.336 -13.472 -0.066 1.00 85.75 165 ILE A CA 1
ATOM 1322 C C . ILE A 1 165 ? 0.527 -14.665 -1.001 1.00 85.75 165 ILE A C 1
ATOM 1324 O O . ILE A 1 165 ? 1.085 -14.541 -2.096 1.00 85.75 165 ILE A O 1
ATOM 1328 N N . ASP A 1 166 ? 0.054 -15.829 -0.555 1.00 83.81 166 ASP A N 1
ATOM 1329 C CA . ASP A 1 166 ? 0.330 -17.125 -1.191 1.00 83.81 166 ASP A CA 1
ATOM 1330 C C . ASP A 1 166 ? -0.143 -17.190 -2.647 1.00 83.81 166 ASP A C 1
ATOM 1332 O O . ASP A 1 166 ? 0.587 -17.642 -3.527 1.00 83.81 166 ASP A O 1
ATOM 1336 N N . HIS A 1 167 ? -1.336 -16.663 -2.936 1.00 82.81 167 HIS A N 1
ATOM 1337 C CA . HIS A 1 167 ? -1.917 -16.696 -4.283 1.00 82.81 167 HIS A CA 1
ATOM 1338 C C . HIS A 1 167 ? -1.142 -15.852 -5.313 1.00 82.81 167 HIS A C 1
ATOM 1340 O O . HIS A 1 167 ? -1.265 -16.092 -6.513 1.00 82.81 167 HIS A O 1
ATOM 1346 N N . LEU A 1 168 ? -0.333 -14.885 -4.861 1.00 80.56 168 LEU A N 1
ATOM 1347 C CA . LEU A 1 168 ? 0.579 -14.101 -5.705 1.00 80.56 168 LEU A CA 1
ATOM 1348 C C . LEU A 1 168 ? 2.047 -14.530 -5.546 1.00 80.56 168 LEU A C 1
ATOM 1350 O O . LEU A 1 168 ? 2.918 -13.959 -6.202 1.00 80.56 168 LEU A O 1
ATOM 1354 N N . GLY A 1 169 ? 2.341 -15.510 -4.682 1.00 81.31 169 GLY A N 1
ATOM 1355 C CA . GLY A 1 169 ? 3.704 -15.937 -4.354 1.00 81.31 169 GLY A CA 1
ATOM 1356 C C . GLY A 1 169 ? 4.566 -14.830 -3.736 1.00 81.31 169 GLY A C 1
ATOM 1357 O O . GLY A 1 169 ? 5.794 -14.850 -3.869 1.00 81.31 169 GLY A O 1
ATOM 1358 N N . VAL A 1 170 ? 3.947 -13.826 -3.105 1.00 81.62 170 VAL A N 1
ATOM 1359 C CA . VAL A 1 170 ? 4.665 -12.711 -2.477 1.00 81.62 170 VAL A CA 1
ATOM 1360 C C . VAL A 1 170 ? 4.981 -13.089 -1.035 1.00 81.62 170 VAL A C 1
ATOM 1362 O O . VAL A 1 170 ? 4.086 -13.187 -0.203 1.00 81.62 170 VAL A O 1
ATOM 1365 N N . HIS A 1 171 ? 6.267 -13.260 -0.730 1.00 85.31 171 HIS A N 1
ATOM 1366 C CA . HIS A 1 171 ? 6.752 -13.478 0.633 1.00 85.31 171 HIS A CA 1
ATOM 1367 C C . HIS A 1 171 ? 7.822 -12.440 0.959 1.00 85.31 171 HIS A C 1
ATOM 1369 O O . HIS A 1 171 ? 8.943 -12.478 0.433 1.00 85.31 171 HIS A O 1
ATOM 1375 N N . LEU A 1 172 ? 7.470 -11.482 1.814 1.00 82.50 172 LEU A N 1
ATOM 1376 C CA . LEU A 1 172 ? 8.405 -10.459 2.257 1.00 82.50 172 LEU A CA 1
ATOM 1377 C C . LEU A 1 172 ? 9.384 -11.055 3.274 1.00 82.50 172 LEU A C 1
ATOM 1379 O O . LEU A 1 172 ? 9.013 -11.792 4.183 1.00 82.50 172 LEU A O 1
ATOM 1383 N N . LYS A 1 173 ? 10.669 -10.726 3.109 1.00 81.75 173 LYS A N 1
ATOM 1384 C CA . LYS A 1 173 ? 11.746 -11.169 4.015 1.00 81.75 173 LYS A CA 1
ATOM 1385 C C . LYS A 1 173 ? 11.790 -10.391 5.328 1.00 81.75 173 LYS A C 1
ATOM 1387 O O . LYS A 1 173 ? 12.477 -10.804 6.252 1.00 81.75 173 LYS A O 1
ATOM 1392 N N . VAL A 1 174 ? 11.149 -9.230 5.354 1.00 81.25 174 VAL A N 1
ATOM 1393 C CA . VAL A 1 174 ? 11.108 -8.314 6.491 1.00 81.25 174 VAL A CA 1
ATOM 1394 C C . VAL A 1 174 ? 9.646 -8.215 6.913 1.00 81.25 174 VAL A C 1
ATOM 1396 O O . VAL A 1 174 ? 8.803 -8.089 6.017 1.00 81.25 174 VAL A O 1
ATOM 1399 N N . PRO A 1 175 ? 9.343 -8.285 8.219 1.00 83.19 175 PRO A N 1
ATOM 1400 C CA . PRO A 1 175 ? 7.979 -8.125 8.690 1.00 83.19 175 PRO A CA 1
ATOM 1401 C C . PRO A 1 175 ? 7.431 -6.748 8.321 1.00 83.19 175 PRO A C 1
ATOM 1403 O O . PRO A 1 175 ? 8.147 -5.745 8.399 1.00 83.19 175 PRO A O 1
ATOM 1406 N N . LEU A 1 176 ? 6.169 -6.711 7.895 1.00 86.00 176 LEU A N 1
ATOM 1407 C CA . LEU A 1 176 ? 5.433 -5.460 7.746 1.00 86.00 176 LEU A CA 1
ATOM 1408 C C . LEU A 1 176 ? 4.984 -5.035 9.134 1.00 86.00 176 LEU A C 1
ATOM 1410 O O . LEU A 1 176 ? 4.265 -5.777 9.788 1.00 86.00 176 LEU A O 1
ATOM 1414 N N . LYS A 1 177 ? 5.428 -3.862 9.578 1.00 87.12 177 LYS A N 1
ATOM 1415 C CA . LYS A 1 177 ? 5.000 -3.271 10.842 1.00 87.12 177 LYS A CA 1
ATOM 1416 C C . LYS A 1 177 ? 3.994 -2.165 10.553 1.00 87.12 177 LYS A C 1
ATOM 1418 O O . LYS A 1 177 ? 4.232 -1.336 9.670 1.00 87.12 177 LYS A O 1
ATOM 1423 N N . VAL A 1 178 ? 2.888 -2.164 11.293 1.00 89.62 178 VAL A N 1
ATOM 1424 C CA . VAL A 1 178 ? 1.803 -1.193 11.114 1.00 89.62 178 VAL A CA 1
ATOM 1425 C C . VAL A 1 178 ? 1.599 -0.420 12.410 1.00 89.62 178 VAL A C 1
ATOM 1427 O O . VAL A 1 178 ? 1.162 -0.971 13.426 1.00 89.62 178 VAL A O 1
ATOM 1430 N N . SER A 1 179 ? 1.911 0.873 12.374 1.00 90.75 179 SER A N 1
ATOM 1431 C CA . SER A 1 179 ? 1.528 1.800 13.438 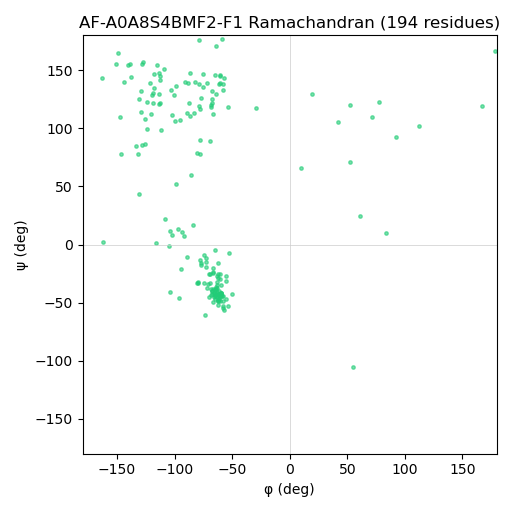1.00 90.75 179 SER A CA 1
ATOM 1432 C C . SER A 1 179 ? 0.087 2.241 13.203 1.00 90.75 179 SER A C 1
ATOM 1434 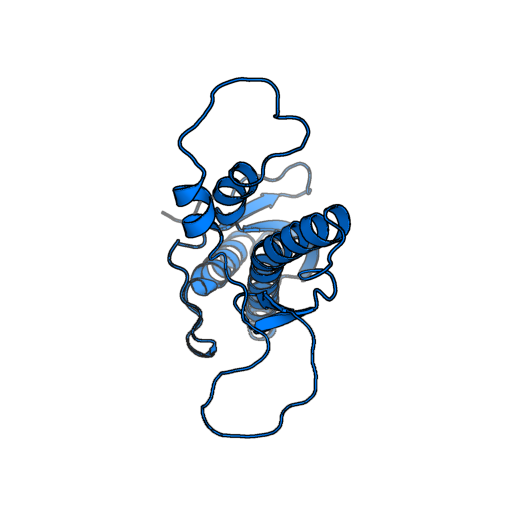O O . SER A 1 179 ? -0.339 2.429 12.065 1.00 90.75 179 SER A O 1
ATOM 1436 N N . VAL A 1 180 ? -0.694 2.350 14.276 1.00 93.06 180 VAL A N 1
ATOM 1437 C CA . VAL A 1 180 ? -2.092 2.787 14.198 1.00 93.06 180 VAL A CA 1
ATOM 1438 C C . VAL A 1 180 ? -2.289 3.872 15.231 1.00 93.06 180 VAL A C 1
ATOM 1440 O O . VAL A 1 180 ? -2.021 3.649 16.408 1.00 93.06 180 VAL A O 1
ATOM 1443 N N . SER A 1 181 ? -2.777 5.024 14.796 1.00 93.69 181 SER A N 1
ATOM 1444 C CA . SER A 1 181 ? -3.112 6.141 15.677 1.00 93.69 181 SER A CA 1
ATOM 1445 C C . SER A 1 181 ? -4.609 6.412 15.640 1.00 93.69 181 SER A C 1
ATOM 1447 O O . SER A 1 181 ? -5.275 6.103 14.651 1.00 93.69 181 SER A O 1
ATOM 1449 N N . SER A 1 182 ? -5.154 6.990 16.709 1.00 94.50 182 SER A N 1
ATOM 1450 C CA . SER A 1 182 ? -6.554 7.416 16.745 1.00 94.50 182 SER A CA 1
ATOM 1451 C C . SER A 1 182 ? -6.739 8.762 17.429 1.00 94.50 182 SER A C 1
ATOM 1453 O O . SER A 1 182 ? -5.903 9.175 18.231 1.00 94.50 182 SER A O 1
ATOM 1455 N N . GLY A 1 183 ? -7.819 9.468 17.101 1.00 93.19 183 GLY A N 1
ATOM 1456 C CA . GLY A 1 183 ? -8.160 10.726 17.761 1.00 93.19 183 GLY A CA 1
ATOM 1457 C C . GLY A 1 183 ? -9.412 11.391 17.197 1.00 93.19 183 GLY A C 1
ATOM 1458 O O . GLY A 1 183 ? -9.882 11.056 16.113 1.00 93.19 183 GLY A O 1
ATOM 1459 N N . LYS A 1 184 ? -9.935 12.381 17.927 1.00 90.38 184 LYS A N 1
ATOM 1460 C CA . LYS A 1 184 ? -11.125 13.167 17.539 1.00 90.38 184 LYS A CA 1
ATOM 1461 C C . LYS A 1 184 ? -10.873 14.154 16.402 1.00 90.38 184 LYS A C 1
ATOM 1463 O O . LYS A 1 184 ? -11.803 14.619 15.753 1.00 90.38 184 LYS A O 1
ATOM 1468 N N . SER A 1 185 ? -9.612 14.492 16.161 1.00 87.25 185 SER A N 1
ATOM 1469 C CA . SER A 1 185 ? -9.179 15.295 15.026 1.00 87.25 185 SER A CA 1
ATOM 1470 C C . SER A 1 185 ? -7.866 14.738 14.497 1.00 87.25 185 SER A C 1
ATOM 1472 O O . SER A 1 185 ? -7.088 14.148 15.248 1.00 87.25 185 SER A O 1
ATOM 1474 N N . TRP A 1 186 ? -7.593 14.965 13.216 1.00 77.81 186 TRP A N 1
ATOM 1475 C CA . TRP A 1 186 ? -6.330 14.551 12.606 1.00 77.81 186 TRP A CA 1
ATOM 1476 C C . TRP A 1 186 ? -5.113 15.195 13.304 1.00 77.81 186 TRP A C 1
ATOM 1478 O O . TRP A 1 186 ? -4.094 14.544 13.504 1.00 77.81 186 TRP A O 1
ATOM 1488 N N . GLY A 1 187 ? -5.228 16.439 13.782 1.00 82.31 187 GLY A N 1
ATOM 1489 C CA . GLY A 1 187 ? -4.139 17.126 14.490 1.00 82.31 187 GLY A CA 1
ATOM 1490 C C . GLY A 1 187 ? -3.879 16.645 15.925 1.00 82.31 187 GLY A C 1
ATOM 1491 O O . GLY A 1 187 ? -2.896 17.065 16.526 1.00 82.31 187 GLY A O 1
ATOM 1492 N N . SER A 1 188 ? -4.742 15.793 16.486 1.00 87.06 188 SER A N 1
ATOM 1493 C CA . SER A 1 188 ? -4.706 15.381 17.897 1.00 87.06 188 SER A CA 1
ATOM 1494 C C . SER A 1 188 ? -4.787 13.858 18.050 1.00 87.06 188 SER A C 1
ATOM 1496 O O . SER A 1 188 ? -5.571 13.353 18.855 1.00 87.06 188 SER A O 1
ATOM 1498 N N . MET A 1 189 ? -4.040 13.126 17.223 1.00 89.56 189 MET A N 1
ATOM 1499 C CA . MET A 1 189 ? -4.014 11.665 17.253 1.00 89.56 189 MET A CA 1
ATOM 1500 C C . MET A 1 189 ? -2.966 1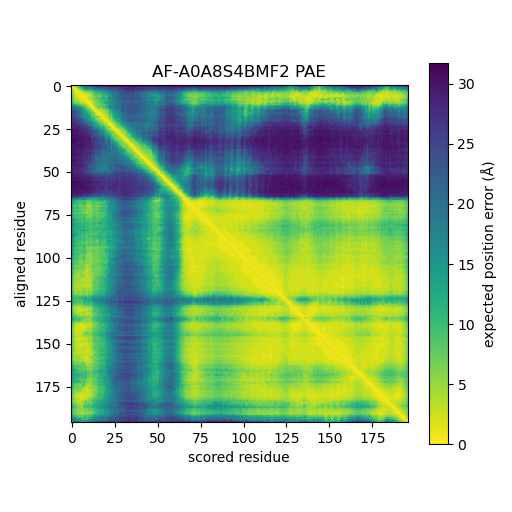1.137 18.236 1.00 89.56 189 MET A C 1
ATOM 1502 O O . MET A 1 189 ? -1.843 11.636 18.280 1.00 89.56 189 MET A O 1
ATOM 1506 N N . SER A 1 190 ? -3.321 10.095 18.984 1.00 90.81 190 SER A N 1
ATOM 1507 C CA . SER A 1 190 ? -2.408 9.323 19.828 1.00 90.81 190 SER A CA 1
ATOM 1508 C C . SER A 1 190 ? -2.240 7.910 19.281 1.00 90.81 190 SER A C 1
ATOM 1510 O O . SER A 1 190 ? -3.204 7.298 18.813 1.00 90.81 190 SER A O 1
ATOM 1512 N N . GLU A 1 191 ? -1.018 7.387 19.351 1.00 91.00 191 GLU A N 1
ATOM 1513 C CA . GLU A 1 191 ? -0.720 6.020 18.925 1.00 91.00 191 GLU A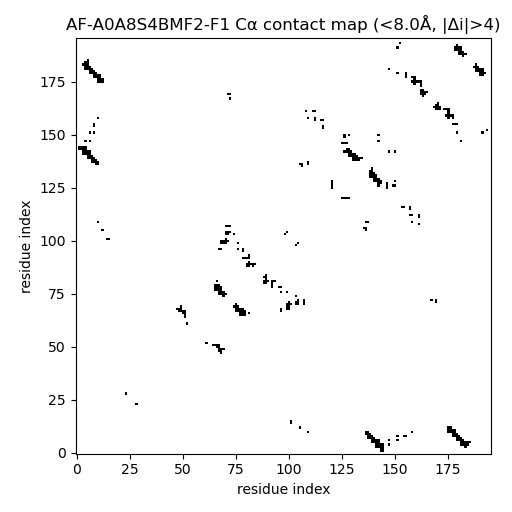 CA 1
ATOM 1514 C C . GLU A 1 191 ? -1.465 5.009 19.808 1.00 91.00 191 GLU A C 1
ATOM 1516 O O . GLU A 1 191 ? -1.416 5.074 21.038 1.00 91.00 191 GLU A O 1
ATOM 1521 N N . LEU A 1 192 ? -2.167 4.074 19.170 1.00 89.06 192 LEU A N 1
ATOM 1522 C CA . LEU A 1 192 ? -2.818 2.952 19.827 1.00 89.06 192 LEU A CA 1
ATOM 1523 C C . LEU A 1 192 ? -1.811 1.818 19.955 1.00 89.06 192 LEU A C 1
ATOM 1525 O O . LEU A 1 192 ? -1.435 1.187 18.962 1.00 89.06 192 LEU A O 1
ATOM 1529 N N . LEU A 1 193 ? -1.395 1.529 21.182 1.00 81.00 193 LEU A N 1
ATOM 1530 C CA . LEU A 1 193 ? -0.508 0.404 21.440 1.00 81.00 193 LEU A CA 1
ATOM 1531 C C . LEU A 1 193 ? -1.212 -0.923 21.103 1.00 81.00 193 LEU A C 1
ATOM 1533 O O . LEU A 1 193 ? -2.434 -1.035 21.229 1.00 81.00 193 LEU A O 1
ATOM 1537 N N . PRO A 1 194 ? -0.472 -1.932 20.614 1.00 70.25 194 PRO A N 1
ATOM 1538 C CA . PRO A 1 194 ? -1.030 -3.263 20.443 1.00 70.25 194 PRO A CA 1
ATOM 1539 C C . PRO A 1 194 ? -1.506 -3.824 21.793 1.00 70.25 194 PRO A C 1
ATOM 1541 O O . PRO A 1 194 ? -0.873 -3.538 22.812 1.00 70.25 194 PRO A O 1
ATOM 1544 N N . PRO A 1 195 ? -2.606 -4.601 21.814 1.00 61.34 195 PRO A N 1
ATOM 1545 C CA . PRO A 1 195 ? -3.023 -5.294 23.026 1.00 61.34 195 PRO A CA 1
ATOM 1546 C C . PRO A 1 195 ? -1.887 -6.214 23.499 1.00 61.34 195 PRO A C 1
ATOM 1548 O O . PRO A 1 195 ? -1.267 -6.898 22.681 1.00 61.34 195 PRO A O 1
ATOM 1551 N N . SER A 1 196 ? -1.589 -6.151 24.800 1.00 48.38 196 SER A N 1
ATOM 1552 C CA . SER A 1 196 ? -0.537 -6.915 25.488 1.00 48.38 196 SER A CA 1
ATOM 1553 C C . SER A 1 196 ? -0.819 -8.408 25.543 1.00 48.38 196 SER A C 1
ATOM 1555 O O . SER A 1 196 ? -1.995 -8.737 25.827 1.00 48.38 196 SER A O 1
#

Solvent-accessible surface area (backbone atoms only — not comparable to full-atom values): 11852 Å² total; per-residue (Å²): 130,87,61,62,28,35,41,37,43,36,59,57,66,72,66,55,70,72,48,60,76,72,54,85,55,86,89,71,79,83,80,88,84,83,93,80,60,73,70,58,54,62,64,66,66,73,61,84,70,56,69,64,88,84,77,94,71,88,86,83,81,93,70,98,61,71,41,38,36,53,23,77,88,63,54,76,47,80,35,81,38,54,80,43,87,50,64,67,54,18,54,50,32,53,52,48,51,53,50,41,37,54,55,43,27,49,46,51,52,40,51,51,35,53,52,51,52,52,51,52,40,73,73,38,96,62,50,66,69,42,83,74,49,76,58,85,59,28,42,37,29,44,25,42,54,97,34,44,68,65,41,51,53,51,51,38,54,54,50,35,49,64,30,55,34,74,96,74,69,40,70,56,94,59,82,50,45,62,51,38,28,36,24,82,42,88,94,60,55,46,77,56,76,77,87,129

Organism: NCBI:txid238744

Foldseek 3Di:
DQQKKKKKKFWPPVVPPVQVVPDDDPVPPPDDDDDDCPVVVVVVVPDDFPDQDDDPDDDDDDDRAATWAAELLGDIDHQNCCPPPDPVSNVVSVVVNSCCRRLVNLQVLLVQLVVVLVVVCVVDPDDNKDFDDDDRRMTMIMTGPVRRVVSNVVSQVSSQVSCDDPVSRRHHPDGTGMWMWMGSDPVDIDTDDDDD

Mean predicted aligned error: 12.45 Å

Radius of gyration: 21.58 Å; Cα contacts (8 Å, |Δi|>4): 249; chains: 1; bounding box: 66×40×55 Å

Sequence (196 aa):
MLENSYVWPSLEVLLYSFWFDSCPSPLRLKKKKKKKKKKEKKKKKKMCFVGRKETKQRGSMAVGVGWYVLSIMGRRRTLPNIDSPDWGLRMQAERQAVNFVVQGSAADLCKMAMIQIFNLVSTSSSPSARLLAQLHDELLYEVEDSQVEPFAALVRSTMESLQHIDHLGVHLKVPLKVSVSSGKSWGSMSELLPPS

=== Feature glossary ===
Legend for the data blocks above and below:

— What the protein is —

The amino-acid sequence is the protein's primary structure: the linear order of residues from the N-terminus to the C-terminus, written in one-letter code. Everything else here — the 3D coordinates, the secondary structure, the domain annotations — is ultimately a consequence of this string.

Functional annotations link the protein to curated databases. InterPro entries identify conserved domains and families by matching the sequence against member-database signatures (Pfam, PROSITE, CDD, …). Gene Ontology (GO) terms describe molecular function, biological process, and cellular component in a controlled vocabulary. CATH places the structure in a hierarchical fold classification (Class/Architecture/Topology/Homologous-superfamily). The organism is the source species.

— Where its atoms are —

Atomic coordinates in PDBx/mmCIF format — the same representation the Protein Data Bank distributes. Each line of the _atom_site loop places one backbone atom in Cartesian space (units: ångströms, origin: arbitrary).

The six renders are orthographic views along the three Cartesian axes in both directions. Representation (cartoon, sticks, or surface) and color scheme (sequence-rainbow or by-chain) vary across proteins so the training set covers all the common visualization conventions.

— Local backbone conformation —

Eight-state secondary structure (DSSP): H is the canonical α-helix, G the tighter 3₁₀-helix, I the wider π-helix; E/B are β-structure, T and S are turns and bends, and '-' is everything else. DSSP derives these from the pattern of main-chain N–H···O=C hydrogen bonds, not from the sequence.

Three-state secondary structure (P-SEA) collapses the eight DSSP classes into helix (a), strand (b), and coil (c). P-SEA assigns these from Cα geometry alone — distances and angles — without requiring backbone oxygens, so it works on any Cα trace.

φ (phi) and ψ (psi) are the two rotatable backbone dihedrals per residue: φ is the C(i-1)–N–Cα–C torsion, ψ is the N–Cα–C–N(i+1) torsion, both in degrees on (−180°, 180°]. α-helical residues cluster near (−60°, −45°); β-strand residues near (−120°, +130°). A Ramachandran plot is simply a scatter of (φ, ψ) for every residue.

— Global shape and packing —

The geometric summary reports three shape descriptors. Rg (radius of gyration) measures how spread out the Cα atoms are about their centre of mass; compact globular proteins have small Rg, elongated or unfolded ones large. Cα contacts (<8 Å, |i−j|>4) count long-range residue pairs in spatial proximity — high for tightly packed folds, near zero for rods or random coil. The bounding-box extents give the protein's footprint along x, y, z in Å.

SASA measures how much of the protein is reachable by solvent. It is computed by rolling a water-sized probe over the atomic surface and summing the exposed area (Å²). Per-residue SASA distinguishes core (buried, low SASA) from surface (exposed, high SASA) residues; total SASA is a whole-molecule size measure.

Plot images: a contact map (which residues are close in 3D, as an N×N binary image), a Ramachandran scatter (backbone torsion angles, revealing secondary-structure composition at a glance), and — for AlphaFold structures — a PAE heatmap (pairwise prediction confidence).

— Structural neighborhood —

A 3Di character summarizes, for each residue, the relative orientation of the Cα frame of its nearest spatial neighbor. Because it encodes fold topology rather than chemistry, 3Di alignments detect remote structural similarity that sequence alignment misses.

The Foldseek neighbor list gives the closest experimentally determined structures in the PDB, ranked by structural alignment. TM-score near 1 means near-identical fold; near 0.3 means only rough topology match. This is how one finds what a novel AlphaFold prediction most resembles in the solved-structure universe.

— Confidence and disorder —

For AlphaFold models, the B-factor field carries pLDDT — the model's own estimate of local accuracy on a 0–100 scale. Regions with pLDDT<50 should be treated as essentially unmodeled; they often correspond to intrinsically disordered segments.

Crystallographic B-factors measure how much each atom's electron density is smeared out, in Å². They rise in mobile loops and surface residues and fall in the buried interior. In AlphaFold models this column is repurposed to hold pLDDT instead.

Predicted Aligned Error (PAE) is an AlphaFold confidence matrix: entry (i, j) is the expected error in the position of residue j, in ångströms, when the prediction is superimposed on the true structure at residue i. Low PAE within a block of residues means that block is internally rigid and well-predicted; high PAE between two blocks means their relative placement is uncertain even if each block individually is confident.